Protein AF-A0A8I5TIC7-F1 (afdb_monomer)

Sequence (169 aa):
MRHGGRARAPPTASPAHAQSSRTSAPSAQRRLPAETSHQPSASSTRDRLHHPMCQVEFELARAALKQLKGPVSEQEKLLVYGLYKQATQGDCDIPAPPASDVKARAKWEAWGANKGMSKMDAMRGYAARVEELTKKEVGGMEREQRGVQDGRHEGPRGQSEEMRKKAAG

Structure (mmCIF, N/CA/C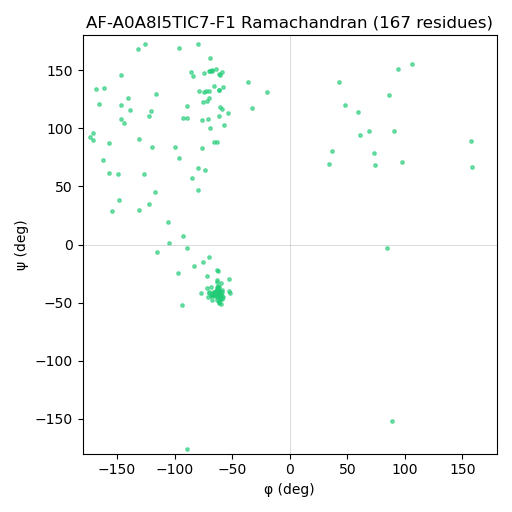/O backbone):
data_AF-A0A8I5TIC7-F1
#
_entry.id   AF-A0A8I5TIC7-F1
#
loop_
_atom_site.group_PDB
_atom_site.id
_atom_site.type_symbol
_atom_site.label_atom_id
_atom_site.label_alt_id
_atom_site.label_comp_id
_atom_site.label_asym_id
_atom_site.label_entity_id
_atom_site.label_seq_id
_atom_site.pdbx_PDB_ins_code
_atom_site.Cartn_x
_atom_site.Cartn_y
_atom_site.Cartn_z
_atom_site.occupancy
_atom_site.B_iso_or_equiv
_atom_site.auth_seq_id
_atom_site.auth_comp_id
_atom_site.auth_asym_id
_atom_site.auth_atom_id
_atom_site.pdbx_PDB_model_num
ATOM 1 N N . MET A 1 1 ? -10.560 -63.470 -6.267 1.00 42.19 1 MET A N 1
ATOM 2 C CA . MET A 1 1 ? -11.823 -62.716 -6.430 1.00 42.19 1 MET A CA 1
ATOM 3 C C . MET A 1 1 ? -11.549 -61.324 -7.004 1.00 42.19 1 MET A C 1
ATOM 5 O O . MET A 1 1 ? -10.883 -60.549 -6.343 1.00 42.19 1 MET A O 1
ATOM 9 N N . ARG A 1 2 ? -12.096 -61.059 -8.206 1.00 50.09 2 ARG A N 1
ATOM 10 C CA . ARG A 1 2 ? -12.738 -59.810 -8.697 1.00 50.09 2 ARG A CA 1
ATOM 11 C C . ARG A 1 2 ? -11.891 -58.515 -8.756 1.00 50.09 2 ARG A C 1
ATOM 13 O O . ARG A 1 2 ? -11.679 -57.873 -7.742 1.00 50.09 2 ARG A O 1
ATOM 20 N N . HIS A 1 3 ? -11.288 -58.212 -9.920 1.00 49.31 3 HIS A N 1
ATOM 21 C CA . HIS A 1 3 ? -11.715 -57.222 -10.954 1.00 49.31 3 HIS A CA 1
ATOM 22 C C . HIS A 1 3 ? -11.826 -55.781 -10.403 1.00 49.31 3 HIS A C 1
ATOM 24 O O . HIS A 1 3 ? -12.659 -55.523 -9.550 1.00 49.31 3 HIS A O 1
ATOM 30 N N . GLY A 1 4 ? -11.017 -54.795 -10.810 1.00 47.50 4 GLY A N 1
ATOM 31 C CA . GLY A 1 4 ? -10.750 -54.377 -12.192 1.00 47.50 4 GLY A CA 1
ATOM 32 C C . GLY A 1 4 ? -11.640 -53.173 -12.551 1.00 47.50 4 GLY A C 1
ATOM 33 O O . GLY A 1 4 ? -12.612 -53.328 -13.285 1.00 47.50 4 GLY A O 1
ATOM 34 N N . GLY A 1 5 ? -11.358 -51.997 -11.973 1.00 50.84 5 GLY A N 1
ATOM 35 C CA . GLY A 1 5 ? -12.118 -50.754 -12.168 1.00 50.84 5 GLY A CA 1
ATOM 36 C C . GLY A 1 5 ? -11.587 -49.937 -13.348 1.00 50.84 5 GLY A C 1
ATOM 37 O O . GLY A 1 5 ? -10.420 -49.567 -13.387 1.00 50.84 5 GLY A O 1
ATOM 38 N N . ARG A 1 6 ? -12.459 -49.719 -14.332 1.00 56.41 6 ARG A N 1
ATOM 39 C CA . ARG A 1 6 ? -12.171 -49.318 -15.715 1.00 56.41 6 ARG A CA 1
ATOM 40 C C . ARG A 1 6 ? -11.760 -47.847 -15.852 1.00 56.41 6 ARG A C 1
ATOM 42 O O . ARG A 1 6 ? -12.481 -46.955 -15.415 1.00 56.41 6 ARG A O 1
ATOM 49 N N . ALA A 1 7 ? -10.660 -47.620 -16.568 1.00 56.00 7 ALA A N 1
ATOM 50 C CA . ALA A 1 7 ? -10.311 -46.342 -17.176 1.00 56.00 7 ALA A CA 1
ATOM 51 C C . ALA A 1 7 ? -11.382 -45.931 -18.203 1.00 56.00 7 ALA A C 1
ATOM 53 O O . ALA A 1 7 ? -11.796 -46.735 -19.042 1.00 56.00 7 ALA A O 1
ATOM 54 N N . ARG A 1 8 ? -11.834 -44.675 -18.145 1.00 54.62 8 ARG A N 1
ATOM 55 C CA . ARG A 1 8 ? -12.659 -44.056 -19.188 1.00 54.62 8 ARG A CA 1
ATOM 56 C C . ARG A 1 8 ? -11.726 -43.343 -20.165 1.00 54.62 8 ARG A C 1
ATOM 58 O O . ARG A 1 8 ? -11.123 -42.335 -19.819 1.00 54.62 8 ARG A O 1
ATOM 65 N N . ALA A 1 9 ? -11.606 -43.898 -21.365 1.00 62.25 9 ALA A N 1
ATOM 66 C CA . ALA A 1 9 ? -10.975 -43.251 -22.508 1.00 62.25 9 ALA A CA 1
ATOM 67 C C . ALA A 1 9 ? -11.838 -42.073 -23.018 1.00 62.25 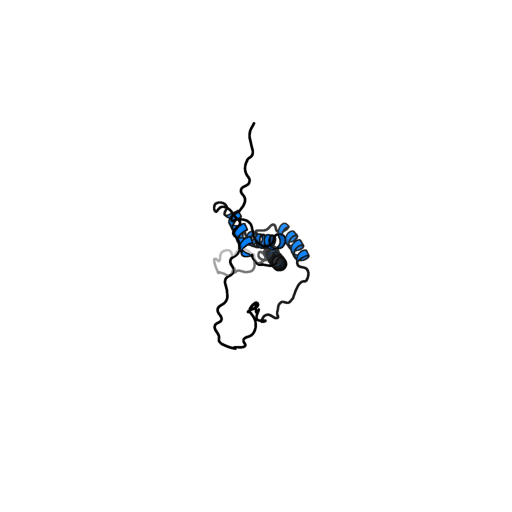9 ALA A C 1
ATOM 69 O O . ALA A 1 9 ? -13.068 -42.143 -22.914 1.00 62.25 9 ALA A O 1
ATOM 70 N N . PRO A 1 10 ? -11.238 -41.012 -23.586 1.00 68.19 10 PRO A N 1
ATOM 71 C CA . PRO A 1 10 ? -11.964 -40.023 -24.379 1.00 68.19 10 PRO A CA 1
ATOM 72 C C . PRO A 1 10 ? -12.319 -40.595 -25.768 1.00 68.19 10 PRO A C 1
ATOM 74 O O . PRO A 1 10 ? -11.550 -41.394 -26.308 1.00 68.19 10 PRO A O 1
ATOM 77 N N . PRO A 1 11 ? -13.457 -40.208 -26.372 1.00 67.75 11 PRO A N 1
ATOM 78 C CA . PRO A 1 11 ? -13.788 -40.626 -27.727 1.00 67.75 11 PRO A CA 1
ATOM 79 C C . PRO A 1 11 ? -12.868 -39.947 -28.747 1.00 67.75 11 PRO A C 1
ATOM 81 O O . PRO A 1 11 ? -12.757 -38.723 -28.808 1.00 67.75 11 PRO A O 1
ATOM 84 N N . THR A 1 12 ? -12.237 -40.776 -29.571 1.00 63.59 12 THR A N 1
ATOM 85 C CA . THR A 1 12 ? -11.664 -40.411 -30.861 1.00 63.59 12 THR A CA 1
ATOM 86 C C . THR A 1 12 ? -12.798 -40.185 -31.866 1.00 63.59 12 THR A C 1
ATOM 88 O O . THR A 1 12 ? -13.688 -41.022 -32.006 1.00 63.59 12 THR A O 1
ATOM 91 N N . ALA A 1 13 ? -12.761 -39.078 -32.606 1.00 55.16 13 ALA A N 1
ATOM 92 C CA . ALA A 1 13 ? -13.488 -38.946 -33.864 1.00 55.16 13 ALA A CA 1
ATOM 93 C C . ALA A 1 13 ? -12.616 -38.190 -34.876 1.00 55.16 13 ALA A C 1
ATOM 95 O O . ALA A 1 13 ? -12.064 -37.131 -34.592 1.00 55.16 13 ALA A O 1
ATOM 96 N N . SER A 1 14 ? -12.464 -38.852 -36.016 1.00 52.25 14 SER A N 1
ATOM 97 C CA . SER A 1 14 ? -11.518 -38.661 -37.115 1.00 52.25 14 SER A CA 1
ATOM 98 C C . SER A 1 14 ? -11.889 -37.526 -38.094 1.00 52.25 14 SER A C 1
ATOM 100 O O . SER A 1 14 ? -12.981 -36.968 -37.998 1.00 52.25 14 SER A O 1
ATOM 102 N N . PRO A 1 15 ? -10.993 -37.186 -39.048 1.00 54.88 15 PRO A N 1
ATOM 103 C CA . PRO A 1 15 ? -11.072 -35.989 -39.884 1.00 54.88 15 PRO A CA 1
ATOM 104 C C . PRO A 1 15 ? -11.937 -36.189 -41.137 1.00 54.88 15 PRO A C 1
ATOM 106 O O . PRO A 1 15 ? -11.943 -37.267 -41.729 1.00 54.88 15 PRO A O 1
ATOM 109 N N . ALA A 1 16 ? -12.599 -35.122 -41.594 1.00 56.00 16 ALA A N 1
ATOM 110 C CA . ALA A 1 16 ? -13.268 -35.075 -42.892 1.00 56.00 16 ALA A CA 1
ATOM 111 C C . ALA A 1 16 ? -12.721 -33.915 -43.739 1.00 56.00 16 ALA A C 1
ATOM 113 O O . ALA A 1 16 ? -12.937 -32.740 -43.451 1.00 56.00 16 ALA A O 1
ATOM 114 N N . HIS A 1 17 ? -11.996 -34.285 -44.795 1.00 50.19 17 HIS A N 1
ATOM 115 C CA . HIS A 1 17 ? -11.769 -33.488 -45.999 1.00 50.19 17 HIS A CA 1
ATOM 116 C C . HIS A 1 17 ? -13.089 -33.285 -46.758 1.00 50.19 17 HIS A C 1
ATOM 118 O O . HIS A 1 17 ? -13.787 -34.262 -47.008 1.00 50.19 17 HIS A O 1
ATOM 124 N N . ALA A 1 18 ? -13.352 -32.067 -47.233 1.00 49.31 18 ALA A N 1
ATOM 125 C CA . ALA A 1 18 ? -14.048 -31.781 -48.498 1.00 49.31 18 ALA A CA 1
ATOM 126 C C . ALA A 1 18 ? -13.935 -30.267 -48.753 1.00 49.31 18 ALA A C 1
ATOM 128 O O . ALA A 1 18 ? -14.494 -29.463 -48.021 1.00 49.31 18 ALA A O 1
ATOM 129 N N . GLN A 1 19 ? -12.960 -29.845 -49.552 1.00 43.16 19 GLN A N 1
ATOM 130 C CA . GLN A 1 19 ? -13.054 -29.621 -50.999 1.00 43.16 19 GLN A CA 1
ATOM 131 C C . GLN A 1 19 ? -13.563 -28.224 -51.371 1.00 43.16 19 GLN A C 1
ATOM 133 O O . GLN A 1 19 ? -14.552 -27.700 -50.876 1.00 43.16 19 GLN A O 1
ATOM 138 N N . SER A 1 20 ? -12.768 -27.625 -52.249 1.00 48.66 20 SER A N 1
ATOM 139 C CA . SER A 1 20 ? -12.783 -26.244 -52.681 1.00 48.66 20 SER A CA 1
ATOM 140 C C . SER A 1 20 ? -13.991 -25.903 -53.547 1.00 48.66 20 SER A C 1
ATOM 142 O O . SER A 1 20 ? -14.419 -26.691 -54.385 1.00 48.66 20 SER A O 1
ATOM 144 N N . SER A 1 21 ? -14.434 -24.653 -53.468 1.00 57.38 21 SER A N 1
ATOM 145 C CA . SER A 1 21 ? -15.056 -23.972 -54.601 1.00 57.38 21 SER A 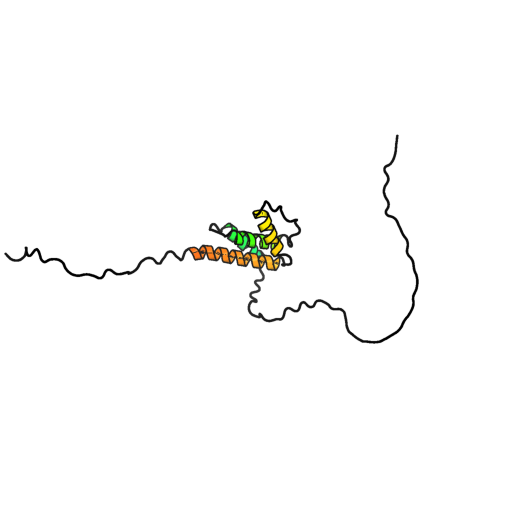CA 1
ATOM 146 C C . SER A 1 21 ? -14.548 -22.540 -54.645 1.00 57.38 21 SER A C 1
ATOM 148 O O . SER A 1 21 ? -14.697 -21.760 -53.710 1.00 57.38 21 SER A O 1
ATOM 150 N N . ARG A 1 22 ? -13.845 -22.266 -55.742 1.00 58.28 22 ARG A N 1
ATOM 151 C CA . ARG A 1 22 ? -13.263 -20.986 -56.118 1.00 58.28 22 ARG A CA 1
ATOM 152 C C . ARG A 1 22 ? -14.392 -20.031 -56.482 1.00 58.28 22 ARG A C 1
ATOM 154 O O . ARG A 1 22 ? -15.237 -20.372 -57.302 1.00 58.28 22 ARG A O 1
ATOM 161 N N . THR A 1 23 ? -14.353 -18.820 -55.953 1.00 59.59 23 THR A N 1
ATOM 162 C CA . THR A 1 23 ? -15.026 -17.674 -56.564 1.00 59.59 23 THR A CA 1
ATOM 163 C C . THR A 1 23 ? -14.196 -16.420 -56.297 1.00 59.59 23 THR A C 1
ATOM 165 O O . THR A 1 23 ? -13.447 -16.338 -55.328 1.00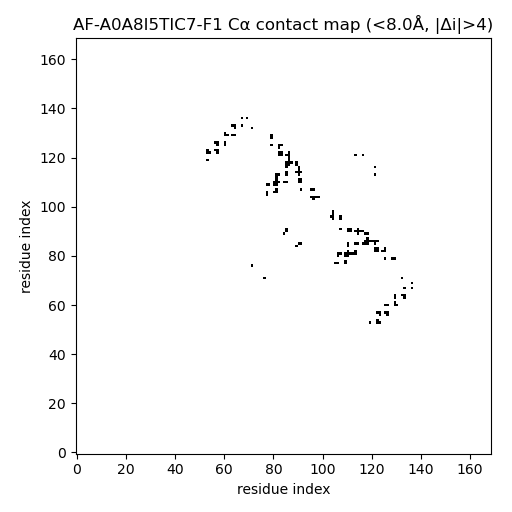 59.59 23 THR A O 1
ATOM 168 N N . SER A 1 24 ? -14.233 -15.545 -57.290 1.00 41.84 24 SER A N 1
ATOM 169 C CA . SER A 1 24 ? -13.231 -14.572 -57.709 1.00 41.84 24 SER A CA 1
ATOM 170 C C . SER A 1 24 ? -13.480 -13.171 -57.127 1.00 41.84 24 SER A C 1
ATOM 172 O O . SER A 1 24 ? -14.585 -12.898 -56.668 1.00 41.84 24 SER A O 1
ATOM 174 N N . ALA A 1 25 ? -12.478 -12.290 -57.291 1.00 47.78 25 ALA A N 1
ATOM 175 C CA . ALA A 1 25 ? -12.496 -10.812 -57.220 1.00 47.78 25 ALA A CA 1
ATOM 176 C C . ALA A 1 25 ? -11.866 -10.159 -55.957 1.00 47.78 25 ALA A C 1
ATOM 178 O O . ALA A 1 25 ? -11.735 -10.802 -54.920 1.00 47.78 25 ALA A O 1
ATOM 179 N N . PRO A 1 26 ? -11.403 -8.893 -56.039 1.00 47.97 26 PRO A N 1
ATOM 180 C CA . PRO A 1 26 ? -10.138 -8.535 -56.677 1.00 47.97 26 PRO A CA 1
ATOM 181 C C . PRO A 1 26 ? -9.204 -7.717 -55.761 1.00 47.97 26 PRO A C 1
ATOM 183 O O . PRO A 1 26 ? -9.551 -7.276 -54.671 1.00 47.97 26 PRO A O 1
ATOM 186 N N . SER A 1 27 ? -7.992 -7.526 -56.278 1.00 49.00 27 SER A N 1
ATOM 187 C CA . SER A 1 27 ? -6.893 -6.696 -55.786 1.00 49.00 27 SER A CA 1
ATOM 188 C C . SER A 1 27 ? -7.315 -5.407 -55.060 1.00 49.00 27 SER A C 1
ATOM 190 O O . SER A 1 27 ? -7.858 -4.485 -55.664 1.00 49.00 27 SER A O 1
ATOM 192 N N . ALA A 1 28 ? -6.963 -5.312 -53.780 1.00 48.53 28 ALA A N 1
ATOM 193 C CA . ALA A 1 28 ? -6.788 -4.048 -53.080 1.00 48.53 28 ALA A CA 1
ATOM 194 C C . ALA A 1 28 ? -5.628 -4.217 -52.097 1.00 48.53 28 ALA A C 1
ATOM 196 O O . ALA A 1 28 ? -5.738 -4.873 -51.061 1.00 48.53 28 ALA A O 1
ATOM 197 N N . GLN A 1 29 ? -4.482 -3.639 -52.450 1.00 54.84 29 GLN A N 1
ATOM 198 C CA . GLN A 1 29 ? -3.390 -3.412 -51.519 1.00 54.84 29 GLN A CA 1
ATOM 199 C C . GLN A 1 29 ? -3.926 -2.655 -50.301 1.00 54.84 29 GLN A C 1
ATOM 201 O O . GLN A 1 29 ? -4.260 -1.476 -50.395 1.00 54.84 29 GLN A O 1
ATOM 206 N N . ARG A 1 30 ? -3.944 -3.298 -49.132 1.00 51.75 30 ARG A N 1
ATOM 207 C CA . ARG A 1 30 ? -3.891 -2.572 -47.865 1.00 51.75 30 ARG A CA 1
ATOM 208 C C . ARG A 1 30 ? -3.134 -3.384 -46.821 1.00 51.75 30 ARG A C 1
ATOM 210 O O . ARG A 1 30 ? -3.574 -4.425 -46.356 1.00 51.75 30 ARG A O 1
ATOM 217 N N . ARG A 1 31 ? -1.938 -2.865 -46.553 1.00 55.59 31 ARG A N 1
ATOM 218 C CA . ARG A 1 31 ? -1.012 -3.111 -45.443 1.00 55.59 31 ARG A CA 1
ATOM 219 C C . ARG A 1 31 ? -1.637 -3.734 -44.181 1.00 55.59 31 ARG A C 1
ATOM 221 O O . ARG A 1 31 ? -2.597 -3.185 -43.661 1.00 55.59 31 ARG A O 1
ATOM 228 N N . LEU A 1 32 ? -0.959 -4.787 -43.713 1.00 49.41 32 LEU A N 1
ATOM 229 C CA . LEU A 1 32 ? -0.554 -5.170 -42.344 1.00 49.41 32 LEU A CA 1
ATOM 230 C C . LEU A 1 32 ? -1.541 -5.021 -41.155 1.00 49.41 32 LEU A C 1
ATOM 232 O O . LEU A 1 32 ? -2.234 -4.014 -41.028 1.00 49.41 32 LEU A O 1
ATOM 236 N N . PRO A 1 33 ? -1.552 -6.011 -40.237 1.00 48.09 33 PRO A N 1
ATOM 237 C CA . PRO A 1 33 ? -2.466 -6.087 -39.099 1.00 48.09 33 PRO A CA 1
ATOM 238 C C . PRO A 1 33 ? -2.205 -4.988 -38.063 1.00 48.09 33 PRO A C 1
ATOM 240 O O . PRO A 1 33 ? -1.074 -4.548 -37.868 1.00 48.09 33 PRO A O 1
ATOM 243 N N . ALA A 1 34 ? -3.274 -4.573 -37.385 1.00 51.28 34 ALA A N 1
ATOM 244 C CA . ALA A 1 34 ? -3.246 -3.644 -36.265 1.00 51.28 34 ALA A CA 1
ATOM 245 C C . ALA A 1 34 ? -2.454 -4.233 -35.084 1.00 51.28 34 ALA A C 1
ATOM 247 O O . ALA A 1 34 ? -3.011 -4.870 -34.192 1.00 51.28 34 ALA A O 1
ATOM 248 N N . GLU A 1 35 ? -1.145 -4.001 -35.079 1.00 44.12 35 GLU A N 1
ATOM 249 C CA . GLU A 1 35 ? -0.356 -3.995 -33.858 1.00 44.12 35 GLU A CA 1
ATOM 250 C C . GLU A 1 35 ? -0.686 -2.733 -33.050 1.00 44.12 35 GLU A C 1
ATOM 252 O O . GLU A 1 35 ? -0.581 -1.608 -33.532 1.00 44.12 35 GLU A O 1
ATOM 257 N N . THR A 1 36 ? -1.109 -2.964 -31.808 1.00 53.91 36 THR A N 1
ATOM 258 C CA . THR A 1 36 ? -0.876 -2.122 -30.628 1.00 53.91 36 THR A CA 1
ATOM 259 C C . THR A 1 36 ? -0.894 -0.599 -30.844 1.00 53.91 36 THR A C 1
ATOM 261 O O . THR A 1 36 ? 0.123 0.089 -30.854 1.00 53.91 36 THR A O 1
ATOM 264 N N . SER A 1 37 ? -2.093 -0.018 -30.908 1.00 49.03 37 SER A N 1
ATOM 265 C CA . SER A 1 37 ? -2.257 1.427 -30.713 1.00 49.03 37 SER A CA 1
ATOM 266 C C . SER A 1 37 ? -2.228 1.772 -29.217 1.00 49.03 37 SER A C 1
ATOM 268 O O . SER A 1 37 ? -3.220 2.222 -28.654 1.00 49.03 37 SER A O 1
ATOM 270 N N . HIS A 1 38 ? -1.080 1.560 -28.570 1.00 46.16 38 HIS A N 1
ATOM 271 C CA . HIS A 1 38 ? -0.686 2.297 -27.369 1.00 46.16 38 HIS A CA 1
ATOM 272 C C . HIS A 1 38 ? 0.297 3.383 -27.800 1.00 46.16 38 HIS A C 1
ATOM 274 O O . HIS A 1 38 ? 1.512 3.210 -27.747 1.00 46.16 38 HIS A O 1
ATOM 280 N N . GLN A 1 39 ? -0.239 4.517 -28.249 1.00 38.47 39 GLN A N 1
ATOM 281 C CA . GLN A 1 39 ? 0.527 5.755 -28.290 1.00 38.47 39 GLN A CA 1
ATOM 282 C C . GLN A 1 39 ? 0.363 6.483 -26.949 1.00 38.47 39 GLN A C 1
ATOM 284 O O . GLN A 1 39 ? -0.705 7.044 -26.703 1.00 38.47 39 GLN A O 1
ATOM 289 N N . PRO A 1 40 ? 1.391 6.549 -26.085 1.00 50.69 40 PRO A N 1
ATOM 290 C CA . PRO A 1 40 ? 1.490 7.637 -25.131 1.00 50.69 40 PRO A CA 1
ATOM 291 C C . PRO A 1 40 ? 1.959 8.882 -25.893 1.00 50.69 40 PRO A C 1
ATOM 293 O O . PRO A 1 40 ? 3.108 8.979 -26.325 1.00 50.69 40 PRO A O 1
ATOM 296 N N . SER A 1 41 ? 1.044 9.830 -26.090 1.00 40.06 41 SER A N 1
ATOM 297 C CA . SER A 1 41 ? 1.382 11.171 -26.562 1.00 40.06 41 SER A CA 1
ATOM 298 C C . SER A 1 41 ? 2.361 11.807 -25.574 1.00 40.06 41 SER A C 1
ATOM 300 O O . SER A 1 41 ? 2.060 11.989 -24.393 1.00 40.06 41 SER A O 1
ATOM 302 N N . ALA A 1 42 ? 3.566 12.095 -26.056 1.00 50.56 42 ALA A N 1
ATOM 303 C CA . ALA A 1 42 ? 4.608 12.765 -25.306 1.00 50.56 42 ALA A CA 1
ATOM 304 C C . ALA A 1 42 ? 4.204 14.226 -25.063 1.00 50.56 42 ALA A C 1
ATOM 306 O O . ALA A 1 42 ? 4.330 15.086 -25.930 1.00 50.56 42 ALA A O 1
ATOM 307 N N . SER A 1 43 ? 3.711 14.510 -23.861 1.00 43.66 43 SER A N 1
ATOM 308 C CA . SER A 1 43 ? 3.549 15.865 -23.327 1.00 43.66 43 SER A CA 1
ATOM 309 C C . SER A 1 43 ? 3.704 15.841 -21.807 1.00 43.66 43 SER A C 1
ATOM 311 O O . SER A 1 43 ? 2.776 16.158 -21.077 1.00 43.66 43 SER A O 1
ATOM 313 N N . SER A 1 44 ? 4.876 15.425 -21.316 1.00 46.16 44 SER A N 1
ATOM 314 C CA . SER A 1 44 ? 5.331 15.787 -19.966 1.00 46.16 44 SER A CA 1
ATOM 315 C C . SER A 1 44 ? 6.838 15.557 -19.817 1.00 46.16 44 SER A C 1
ATOM 317 O O . SER A 1 44 ? 7.307 14.619 -19.178 1.00 46.16 44 SER A O 1
ATOM 319 N N . THR A 1 45 ? 7.640 16.416 -20.445 1.00 58.53 45 THR A N 1
ATOM 320 C CA . THR A 1 45 ? 9.103 16.461 -20.260 1.00 58.53 45 THR A CA 1
ATOM 321 C C . THR A 1 45 ? 9.469 17.200 -18.967 1.00 58.53 45 THR A C 1
ATOM 323 O O . THR A 1 45 ? 10.324 18.080 -18.971 1.00 58.53 45 THR A O 1
ATOM 326 N N . ARG A 1 46 ? 8.826 16.897 -17.834 1.00 55.44 46 ARG A N 1
ATOM 327 C CA . ARG A 1 46 ? 9.202 17.549 -16.571 1.00 55.44 46 ARG A CA 1
ATOM 328 C C . ARG A 1 46 ? 9.017 16.707 -15.318 1.00 55.44 46 ARG A C 1
ATOM 330 O O . ARG A 1 46 ? 8.683 17.247 -14.278 1.00 55.44 46 ARG A O 1
ATOM 337 N N . ASP A 1 47 ? 9.310 15.418 -15.404 1.00 49.69 47 ASP A N 1
ATOM 338 C CA . ASP A 1 47 ? 9.886 14.723 -14.256 1.00 49.69 47 ASP A CA 1
ATOM 339 C C . ASP A 1 47 ? 10.644 13.493 -14.747 1.00 49.69 47 ASP A C 1
ATOM 341 O O . ASP A 1 47 ? 10.105 12.410 -14.951 1.00 49.69 47 ASP A O 1
ATOM 345 N N . ARG A 1 48 ? 11.914 13.700 -15.085 1.00 57.12 48 ARG A N 1
ATOM 346 C CA . ARG A 1 48 ? 12.842 12.594 -15.302 1.00 57.12 48 ARG A CA 1
ATOM 347 C C . ARG A 1 48 ? 13.958 12.676 -14.272 1.00 57.12 48 ARG A C 1
ATOM 349 O O . ARG A 1 48 ? 15.116 12.460 -14.604 1.00 57.12 48 ARG A O 1
ATOM 356 N N . LEU A 1 49 ? 13.588 12.913 -13.010 1.00 49.06 49 LEU A N 1
ATOM 357 C CA . LEU A 1 49 ? 14.315 12.325 -11.890 1.00 49.06 49 LEU A CA 1
ATOM 358 C C . LEU A 1 49 ? 13.939 10.839 -11.847 1.00 49.06 49 LEU A C 1
ATOM 360 O O . LEU A 1 49 ? 13.294 10.353 -10.923 1.00 49.06 49 LEU A O 1
ATOM 364 N N . HIS A 1 50 ? 14.314 10.105 -12.899 1.00 56.88 50 HIS A N 1
ATOM 365 C CA . HIS A 1 50 ? 14.347 8.652 -12.837 1.00 56.88 50 HIS A CA 1
ATOM 366 C C . HIS A 1 50 ? 15.439 8.304 -11.828 1.00 56.88 50 HIS A C 1
ATOM 368 O O . HIS A 1 50 ? 16.597 8.167 -12.208 1.00 56.88 50 HIS A O 1
ATOM 374 N N . HIS A 1 51 ? 15.070 8.228 -10.548 1.00 61.12 51 HIS A N 1
ATOM 375 C CA . HIS A 1 51 ? 15.884 7.639 -9.497 1.00 61.12 51 HIS A CA 1
ATOM 376 C C . HIS A 1 51 ? 16.092 6.161 -9.851 1.00 61.12 51 HIS A C 1
ATOM 378 O O . HIS A 1 51 ? 15.135 5.379 -9.833 1.00 61.12 51 HIS A O 1
ATOM 384 N N . PRO A 1 52 ? 17.316 5.751 -10.223 1.00 62.28 52 PRO A N 1
ATOM 385 C CA . PRO A 1 52 ? 17.606 4.377 -10.586 1.00 62.28 52 PRO A CA 1
ATOM 386 C C . PRO A 1 52 ? 17.912 3.569 -9.317 1.00 62.28 52 PRO A C 1
ATOM 388 O O . PRO A 1 52 ? 19.004 3.038 -9.205 1.00 62.28 52 PRO A O 1
ATOM 391 N N . MET A 1 53 ? 17.002 3.512 -8.334 1.00 56.88 53 MET A N 1
ATOM 392 C CA . MET A 1 53 ? 17.250 2.843 -7.038 1.00 56.88 53 MET A CA 1
ATOM 393 C C . MET A 1 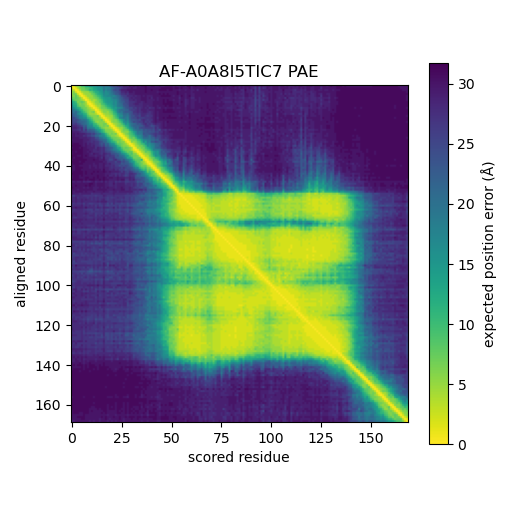53 ? 15.967 2.344 -6.325 1.00 56.88 53 MET A C 1
ATOM 395 O O . MET A 1 53 ? 15.943 2.190 -5.103 1.00 56.88 53 MET A O 1
ATOM 399 N N . CYS A 1 54 ? 14.907 1.991 -7.071 1.00 69.50 54 CYS A N 1
ATOM 400 C CA . CYS A 1 54 ? 13.584 1.664 -6.502 1.00 69.50 54 CYS A CA 1
ATOM 401 C C . CYS A 1 54 ? 13.572 0.601 -5.386 1.00 69.50 54 CYS A C 1
ATOM 403 O O . CYS A 1 54 ? 12.692 0.646 -4.530 1.00 69.50 54 CYS A O 1
ATOM 405 N N . GLN A 1 55 ? 14.504 -0.360 -5.372 1.00 79.62 55 GLN A N 1
ATOM 406 C CA . GLN A 1 55 ? 14.523 -1.400 -4.338 1.00 79.62 55 GLN A CA 1
ATOM 407 C C . GLN A 1 55 ? 15.073 -0.896 -2.998 1.00 79.62 55 GLN A C 1
ATOM 409 O O . GLN A 1 55 ? 14.500 -1.196 -1.952 1.00 79.62 55 GLN A O 1
ATOM 414 N N . VAL A 1 56 ? 16.143 -0.102 -3.020 1.00 86.12 56 VAL A N 1
ATOM 415 C CA . VAL A 1 56 ? 16.746 0.442 -1.795 1.00 86.12 56 VAL A CA 1
ATOM 416 C C . VAL A 1 56 ? 15.823 1.481 -1.165 1.00 86.12 56 VAL A C 1
ATOM 418 O O . VAL A 1 56 ? 15.603 1.453 0.044 1.00 86.12 56 VAL A O 1
ATOM 421 N N . GLU A 1 57 ? 15.196 2.333 -1.978 1.00 83.38 57 GLU A N 1
ATOM 422 C CA . GLU A 1 57 ? 14.167 3.273 -1.515 1.00 83.38 57 GLU A CA 1
ATOM 423 C C . GLU A 1 57 ? 12.956 2.544 -0.921 1.00 83.38 57 GLU A C 1
ATOM 425 O O . GLU A 1 57 ? 12.446 2.936 0.126 1.00 83.38 57 GLU A O 1
ATOM 430 N N . PHE A 1 58 ? 12.522 1.438 -1.534 1.00 87.88 58 PHE A N 1
ATOM 431 C CA . PHE A 1 58 ? 11.442 0.610 -1.001 1.00 87.88 58 PHE A CA 1
ATOM 432 C C . PHE A 1 58 ? 11.795 -0.001 0.363 1.00 87.88 58 PHE A C 1
ATOM 434 O O . PHE A 1 58 ? 10.962 -0.012 1.271 1.00 87.88 58 PHE A O 1
ATOM 441 N N . GLU A 1 59 ? 13.022 -0.488 0.548 1.00 89.19 59 GLU A N 1
ATOM 442 C CA . GLU A 1 59 ? 13.484 -1.011 1.838 1.00 89.19 59 GLU A CA 1
ATOM 443 C C . GLU A 1 59 ? 13.601 0.082 2.902 1.00 89.19 59 GLU A C 1
ATOM 445 O O . GLU A 1 59 ? 13.117 -0.104 4.024 1.00 89.19 59 GLU A O 1
ATOM 450 N N . LEU A 1 60 ? 14.157 1.239 2.540 1.00 88.88 60 LEU A N 1
ATOM 451 C CA . LEU A 1 60 ? 14.245 2.400 3.419 1.00 88.88 60 LEU A CA 1
ATOM 452 C C . LEU A 1 60 ? 12.851 2.884 3.834 1.00 88.88 60 LEU A C 1
ATOM 454 O O . LEU A 1 60 ? 12.593 3.086 5.019 1.00 88.88 60 LEU A O 1
ATOM 458 N N . ALA A 1 61 ? 11.914 2.967 2.889 1.00 89.50 61 ALA A N 1
ATOM 459 C CA . ALA A 1 61 ? 10.517 3.282 3.153 1.00 89.50 61 ALA A CA 1
ATOM 460 C C . ALA A 1 61 ? 9.866 2.234 4.074 1.00 89.50 61 ALA A C 1
ATOM 462 O O . ALA A 1 61 ? 9.153 2.571 5.013 1.00 89.50 61 ALA A O 1
ATOM 463 N N . ARG A 1 62 ? 10.130 0.934 3.898 1.00 89.19 62 ARG A N 1
ATOM 464 C CA . ARG A 1 62 ? 9.633 -0.093 4.837 1.00 89.19 62 ARG A CA 1
ATOM 465 C C . ARG A 1 62 ? 10.185 0.094 6.246 1.00 89.19 62 ARG A C 1
ATOM 467 O O . ARG A 1 62 ? 9.457 -0.158 7.205 1.00 89.19 62 ARG A O 1
ATOM 474 N N . ALA A 1 63 ? 11.442 0.504 6.380 1.00 90.00 63 ALA A N 1
ATOM 475 C CA . ALA A 1 63 ? 12.026 0.826 7.675 1.00 90.00 63 ALA A CA 1
ATOM 476 C C . ALA A 1 63 ? 11.376 2.080 8.282 1.00 90.00 63 ALA A C 1
ATOM 478 O O . ALA A 1 63 ? 10.935 2.026 9.427 1.00 90.00 63 ALA A O 1
ATOM 479 N N . ALA A 1 64 ? 11.228 3.156 7.506 1.00 88.06 64 ALA A N 1
ATOM 480 C CA . ALA A 1 64 ? 10.596 4.402 7.939 1.00 88.06 64 ALA A CA 1
ATOM 481 C C . ALA A 1 64 ? 9.145 4.186 8.396 1.00 88.06 64 ALA A C 1
ATOM 483 O O . ALA A 1 64 ? 8.781 4.584 9.500 1.00 88.06 64 ALA A O 1
ATOM 484 N N . LEU A 1 65 ? 8.342 3.447 7.623 1.00 87.25 65 LEU A N 1
ATOM 485 C CA . LEU A 1 65 ? 6.959 3.122 7.986 1.00 87.25 65 LEU A CA 1
ATOM 486 C C . LEU A 1 65 ? 6.860 2.348 9.311 1.00 87.25 65 LEU A C 1
ATOM 488 O O . LEU A 1 65 ? 5.896 2.522 10.047 1.00 87.25 65 LEU A O 1
ATOM 492 N N . LYS A 1 66 ? 7.845 1.498 9.633 1.00 85.06 66 LYS A N 1
ATOM 493 C CA . LYS A 1 66 ? 7.900 0.794 10.927 1.00 85.06 66 LYS A CA 1
ATOM 494 C C . LYS A 1 66 ? 8.262 1.720 12.090 1.00 85.06 66 LYS A C 1
ATOM 496 O O . LYS A 1 66 ? 7.910 1.410 13.224 1.00 85.06 66 LYS A O 1
ATOM 501 N N . GLN A 1 67 ? 8.997 2.798 11.823 1.00 85.50 67 GLN A N 1
ATOM 502 C CA . GLN A 1 67 ? 9.362 3.803 12.824 1.00 85.50 67 GLN A CA 1
ATOM 503 C C . GLN A 1 67 ? 8.255 4.843 13.039 1.00 85.50 67 GLN A C 1
ATOM 505 O O . GLN A 1 67 ? 8.243 5.493 14.084 1.00 85.50 67 GLN A O 1
ATOM 510 N N . LEU A 1 68 ? 7.312 4.979 12.098 1.00 81.56 68 LEU A N 1
ATOM 511 C CA . LEU A 1 68 ? 6.130 5.816 12.280 1.00 81.56 68 LEU A CA 1
ATOM 512 C C . LEU A 1 68 ? 5.299 5.325 13.468 1.00 81.56 68 LEU A C 1
ATOM 514 O O . LEU A 1 68 ? 4.791 4.203 13.481 1.00 81.56 68 LEU A O 1
ATOM 518 N N . LYS A 1 69 ? 5.152 6.198 14.465 1.00 73.75 69 LYS A N 1
ATOM 519 C CA . LYS A 1 69 ? 4.403 5.939 15.704 1.00 73.75 69 LYS A CA 1
ATOM 520 C C . LYS A 1 69 ? 3.180 6.840 15.853 1.00 73.75 69 LYS A C 1
ATOM 522 O O . LYS A 1 69 ? 2.415 6.640 16.793 1.00 73.75 69 LYS A O 1
ATOM 527 N N . GLY A 1 70 ? 2.987 7.813 14.967 1.00 72.00 70 GLY A N 1
ATOM 528 C CA . GLY A 1 70 ? 1.837 8.700 14.997 1.00 72.00 70 GLY A CA 1
ATOM 529 C C . GLY A 1 70 ? 0.628 8.187 14.211 1.00 72.00 70 GLY A C 1
ATOM 530 O O . GLY A 1 70 ? 0.580 7.035 13.750 1.00 72.00 70 GLY A O 1
ATOM 531 N N . PRO A 1 71 ? -0.427 9.016 14.144 1.00 73.56 71 PRO A N 1
ATOM 532 C CA . PRO A 1 71 ? -1.741 8.615 13.667 1.00 73.56 71 PRO A CA 1
ATOM 533 C C . PRO A 1 71 ? -1.780 8.491 12.135 1.00 73.56 71 PRO A C 1
ATOM 535 O O . PRO A 1 71 ? -2.258 9.372 11.420 1.00 73.56 71 PRO A O 1
ATOM 538 N N . VAL A 1 72 ? -1.347 7.338 11.619 1.00 82.31 72 VAL A N 1
ATOM 539 C CA . VAL A 1 72 ? -1.558 6.967 10.213 1.00 82.31 72 VAL A CA 1
ATOM 540 C C . VAL A 1 72 ? -3.016 6.552 10.001 1.00 82.31 72 VAL A C 1
ATOM 542 O O . VAL A 1 72 ? -3.509 5.610 10.638 1.00 82.31 72 VAL A O 1
ATOM 545 N N . SER A 1 73 ? -3.689 7.234 9.072 1.00 87.12 73 SER A N 1
ATOM 546 C CA . SER A 1 73 ? -5.070 6.945 8.673 1.00 87.12 73 SER A CA 1
ATOM 547 C C . SER A 1 73 ? -5.223 5.516 8.135 1.00 87.12 73 SER A C 1
ATOM 549 O O . SER A 1 73 ? -4.297 4.960 7.539 1.00 87.12 73 SER A O 1
ATOM 551 N N . GLU A 1 74 ? -6.390 4.898 8.328 1.00 87.25 74 GLU A N 1
ATOM 552 C CA . GLU A 1 74 ? -6.646 3.530 7.854 1.00 87.25 74 GLU A CA 1
ATOM 553 C C . GLU A 1 74 ? -6.530 3.429 6.324 1.00 87.25 74 GLU A C 1
ATOM 555 O O . GLU A 1 74 ? -5.950 2.479 5.803 1.00 87.25 74 GLU A O 1
ATOM 560 N N . GLN A 1 75 ? -6.966 4.466 5.615 1.00 88.69 75 GLN A N 1
ATOM 561 C CA . GLN A 1 75 ? -6.881 4.601 4.164 1.00 88.69 75 GLN A CA 1
ATOM 562 C C . GLN A 1 75 ? -5.426 4.575 3.679 1.00 88.69 75 GLN A C 1
ATOM 564 O O . GLN A 1 75 ? -5.102 3.862 2.732 1.00 88.69 75 GLN A O 1
ATOM 569 N N . GLU A 1 76 ? -4.530 5.280 4.371 1.00 90.12 76 GLU A N 1
ATOM 570 C CA . GLU A 1 76 ? -3.097 5.295 4.054 1.00 90.12 76 GLU A CA 1
ATOM 571 C C . GLU A 1 76 ? -2.472 3.911 4.268 1.00 90.12 76 GLU A C 1
ATOM 573 O O . GLU A 1 76 ? -1.726 3.416 3.423 1.00 90.12 76 GLU A O 1
ATOM 578 N N . LYS A 1 77 ? -2.852 3.219 5.352 1.00 89.81 77 LYS A N 1
ATOM 579 C CA . LYS A 1 77 ? -2.411 1.836 5.606 1.00 89.81 77 LYS A CA 1
ATOM 580 C C . LYS A 1 77 ? -2.851 0.889 4.489 1.00 89.81 77 LYS A C 1
ATOM 582 O O . LYS A 1 77 ? -2.081 0.010 4.106 1.00 89.81 77 LYS A O 1
ATOM 587 N N . LEU A 1 78 ? -4.070 1.051 3.972 1.00 92.19 78 LEU A N 1
ATOM 588 C CA . LEU A 1 78 ? -4.602 0.236 2.876 1.00 92.19 78 LEU A CA 1
ATOM 589 C C . LEU A 1 78 ? -3.882 0.510 1.551 1.00 92.19 78 LEU A C 1
ATOM 591 O O . LEU A 1 78 ? -3.505 -0.440 0.866 1.00 92.19 78 LEU A O 1
ATOM 595 N N . LEU A 1 79 ? -3.633 1.779 1.219 1.00 91.19 79 LEU A N 1
ATOM 596 C CA . LEU A 1 79 ? -2.896 2.174 0.014 1.00 91.19 79 LEU A CA 1
ATOM 597 C C . LEU A 1 79 ? -1.479 1.594 0.009 1.00 91.19 79 LEU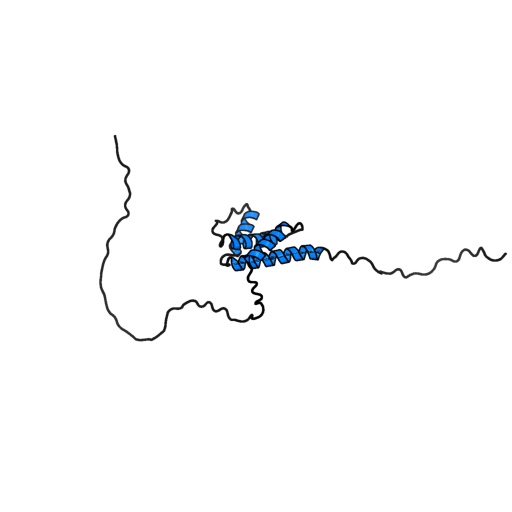 A C 1
ATOM 599 O O . LEU A 1 79 ? -1.076 0.913 -0.936 1.00 91.19 79 LEU A O 1
ATOM 603 N N . VAL A 1 80 ? -0.747 1.804 1.103 1.00 92.19 80 VAL A N 1
ATOM 604 C CA . VAL A 1 80 ? 0.621 1.308 1.281 1.00 92.19 80 VAL A CA 1
ATOM 605 C C . VAL A 1 80 ? 0.655 -0.227 1.266 1.00 92.19 80 VAL A C 1
ATOM 607 O O . VAL A 1 80 ? 1.556 -0.821 0.673 1.00 92.19 80 VAL A O 1
ATOM 610 N N . TYR A 1 81 ? -0.358 -0.891 1.836 1.00 92.69 81 TYR A N 1
ATOM 611 C CA . TYR A 1 81 ? -0.507 -2.346 1.760 1.00 92.69 81 TYR A CA 1
ATOM 612 C C . TYR A 1 81 ? -0.713 -2.847 0.323 1.00 92.69 81 TYR A C 1
ATOM 614 O O . TYR A 1 81 ? -0.037 -3.789 -0.090 1.00 92.69 81 TYR A O 1
ATOM 622 N N . GLY A 1 82 ? -1.613 -2.230 -0.448 1.00 93.62 82 GLY A N 1
ATOM 623 C CA . GLY A 1 82 ? -1.883 -2.620 -1.836 1.00 93.62 82 GLY A CA 1
ATOM 624 C C . GLY A 1 82 ? -0.640 -2.502 -2.721 1.00 93.62 82 GLY A C 1
ATOM 625 O O . GLY A 1 82 ? -0.290 -3.450 -3.427 1.00 93.62 82 GLY A O 1
ATOM 626 N N . LEU A 1 83 ? 0.085 -1.387 -2.594 1.00 92.88 83 LEU A N 1
ATOM 627 C CA . LEU A 1 83 ? 1.349 -1.147 -3.298 1.00 92.88 83 LEU A CA 1
ATOM 628 C C . LEU A 1 83 ? 2.436 -2.144 -2.883 1.00 92.88 83 LEU A C 1
ATOM 630 O O . LEU A 1 83 ? 3.119 -2.702 -3.737 1.00 92.88 83 LEU A O 1
ATOM 634 N N . TYR A 1 84 ? 2.562 -2.440 -1.586 1.00 92.94 84 TYR A N 1
ATOM 635 C CA . TYR A 1 84 ? 3.492 -3.456 -1.087 1.00 92.94 84 TYR A CA 1
ATOM 636 C C . TYR A 1 84 ? 3.208 -4.840 -1.685 1.00 92.94 84 TYR A C 1
ATOM 638 O O . TYR A 1 84 ? 4.123 -5.567 -2.087 1.00 92.94 84 TYR A O 1
ATOM 646 N N . LYS A 1 85 ? 1.930 -5.219 -1.745 1.00 93.69 85 LYS A N 1
ATOM 647 C CA . LYS A 1 85 ? 1.497 -6.504 -2.293 1.00 93.69 85 LYS A CA 1
ATOM 648 C C . LYS A 1 85 ? 1.767 -6.588 -3.792 1.00 93.69 85 LYS A C 1
ATOM 650 O O . LYS A 1 85 ? 2.344 -7.581 -4.220 1.00 93.69 85 LYS A O 1
ATOM 655 N N . GLN A 1 86 ? 1.479 -5.534 -4.551 1.00 93.19 86 GLN A N 1
ATOM 656 C CA . GLN A 1 86 ? 1.796 -5.462 -5.980 1.00 93.19 86 GLN A CA 1
ATOM 657 C C . GLN A 1 86 ? 3.318 -5.484 -6.233 1.00 93.19 86 GLN A C 1
ATOM 659 O O . GLN A 1 86 ? 3.807 -6.257 -7.052 1.00 93.19 86 GLN A O 1
ATOM 664 N N . ALA A 1 87 ? 4.106 -4.740 -5.453 1.00 90.88 87 ALA A N 1
ATOM 665 C CA . ALA A 1 87 ? 5.567 -4.712 -5.567 1.00 90.88 87 ALA A CA 1
ATOM 666 C C . ALA A 1 87 ? 6.232 -6.076 -5.297 1.00 90.88 87 ALA A C 1
ATOM 668 O O . ALA A 1 87 ? 7.234 -6.417 -5.927 1.00 90.88 87 ALA A O 1
ATOM 669 N N . THR A 1 88 ? 5.689 -6.860 -4.361 1.00 90.12 88 THR A N 1
ATOM 670 C CA . THR A 1 88 ? 6.278 -8.143 -3.939 1.00 90.12 88 THR A CA 1
ATOM 671 C C . THR A 1 88 ? 5.701 -9.336 -4.696 1.00 90.12 88 THR A C 1
ATOM 673 O O . THR A 1 88 ? 6.451 -10.138 -5.256 1.00 90.12 88 THR A O 1
ATOM 676 N N . GLN A 1 89 ? 4.375 -9.452 -4.727 1.00 89.75 89 GLN A N 1
ATOM 677 C CA . GLN A 1 89 ? 3.651 -10.603 -5.269 1.00 89.75 89 GLN A CA 1
ATOM 678 C C . GLN A 1 89 ? 3.174 -10.391 -6.701 1.00 89.75 89 GLN A C 1
ATOM 680 O O . GLN A 1 89 ? 3.052 -11.370 -7.428 1.00 89.75 89 GLN A O 1
ATOM 685 N N . GLY A 1 90 ? 2.992 -9.148 -7.138 1.00 88.44 90 GLY A N 1
ATOM 686 C CA . GLY A 1 90 ? 2.358 -8.876 -8.418 1.00 88.44 90 GLY A CA 1
ATOM 687 C C . GLY A 1 90 ? 0.837 -8.757 -8.280 1.00 88.44 90 GLY A C 1
ATOM 688 O O . GLY A 1 90 ? 0.311 -8.378 -7.224 1.00 88.44 90 GLY A O 1
ATOM 689 N N . ASP A 1 91 ? 0.136 -9.080 -9.363 1.00 90.25 91 ASP A N 1
ATOM 690 C CA . ASP A 1 91 ? -1.313 -8.955 -9.452 1.00 90.25 91 ASP A CA 1
ATOM 691 C C . ASP A 1 91 ? -2.056 -9.827 -8.433 1.00 90.25 91 ASP A C 1
ATOM 693 O O . ASP A 1 91 ? -1.632 -10.925 -8.068 1.00 90.25 91 ASP A O 1
ATOM 697 N N . CYS A 1 92 ? -3.195 -9.316 -7.963 1.00 89.94 92 CYS A N 1
ATOM 698 C CA . CYS A 1 92 ? -4.060 -10.032 -7.034 1.00 89.94 92 CYS A CA 1
ATOM 699 C C . CYS A 1 92 ? -4.760 -11.198 -7.754 1.00 89.94 92 CYS A C 1
ATOM 701 O O . CYS A 1 92 ? -5.673 -10.972 -8.549 1.00 89.94 92 CYS A O 1
ATOM 703 N N . ASP A 1 93 ? -4.337 -12.428 -7.453 1.00 86.56 93 ASP A N 1
ATOM 704 C CA . ASP A 1 93 ? -4.933 -13.674 -7.971 1.00 86.56 93 ASP A CA 1
ATOM 705 C C . ASP A 1 93 ? -5.792 -14.409 -6.920 1.00 86.56 93 ASP A C 1
ATOM 707 O O . ASP A 1 93 ? -6.350 -15.475 -7.163 1.00 86.56 93 ASP A O 1
ATOM 711 N N . ILE A 1 94 ? -5.920 -13.843 -5.715 1.00 87.06 94 ILE A N 1
ATOM 712 C CA . ILE A 1 94 ? -6.695 -14.462 -4.634 1.00 87.06 94 ILE A CA 1
ATOM 713 C C . ILE A 1 94 ? -8.194 -14.141 -4.753 1.00 87.06 94 ILE A C 1
ATOM 715 O O . ILE A 1 94 ? -8.556 -13.018 -5.121 1.00 87.06 94 ILE A O 1
ATOM 719 N N . PRO A 1 95 ? -9.085 -15.082 -4.388 1.00 88.88 95 PRO A N 1
ATOM 720 C CA . PRO A 1 95 ? -10.522 -14.833 -4.380 1.00 88.88 95 PRO A CA 1
ATOM 721 C C . PRO A 1 95 ? -10.898 -13.747 -3.366 1.00 88.88 95 PRO A C 1
ATOM 723 O O . PRO A 1 95 ? -10.231 -13.567 -2.342 1.00 88.88 95 PRO A O 1
ATOM 726 N N . ALA A 1 96 ? -11.986 -13.029 -3.654 1.00 88.44 96 ALA A N 1
ATOM 727 C CA . ALA A 1 96 ? -12.488 -11.983 -2.773 1.00 88.44 96 ALA A CA 1
ATOM 728 C C . ALA A 1 96 ? -12.892 -12.566 -1.402 1.00 88.44 96 ALA A C 1
ATOM 730 O O . ALA A 1 96 ? -13.590 -13.583 -1.352 1.00 88.44 96 ALA A O 1
ATOM 731 N N . PRO A 1 97 ? -12.478 -11.937 -0.287 1.00 91.06 97 PRO A N 1
ATOM 732 C CA . PRO A 1 97 ? -12.854 -12.376 1.052 1.00 91.06 97 PRO A CA 1
ATOM 733 C C . PRO A 1 97 ? -14.352 -12.142 1.323 1.00 91.06 97 PRO A C 1
ATOM 735 O O . PRO A 1 97 ? -14.986 -11.316 0.656 1.00 91.06 97 PRO A O 1
ATOM 738 N N . PRO A 1 98 ? -14.932 -12.840 2.319 1.00 90.81 98 PRO A N 1
ATOM 739 C CA . PRO A 1 98 ? -16.345 -12.715 2.657 1.00 90.81 98 PRO A CA 1
ATOM 740 C C . PRO A 1 98 ? -16.718 -11.285 3.069 1.00 90.81 98 PRO A C 1
ATOM 742 O O . PRO A 1 98 ? -15.946 -10.559 3.696 1.00 90.81 98 PRO A O 1
ATOM 745 N N . ALA A 1 99 ? -17.946 -10.882 2.731 1.00 84.50 99 ALA A N 1
ATOM 746 C CA . ALA A 1 99 ? -18.433 -9.519 2.936 1.00 84.50 99 ALA A CA 1
ATOM 747 C C . ALA A 1 99 ? -18.500 -9.081 4.409 1.00 84.50 99 ALA A C 1
ATOM 749 O O . ALA A 1 99 ? -18.476 -7.878 4.670 1.00 84.50 99 ALA A O 1
ATOM 750 N N . SER A 1 100 ? -18.557 -10.046 5.332 1.00 89.12 100 SER A N 1
ATOM 751 C CA . SER A 1 100 ? -18.499 -9.865 6.785 1.00 89.12 100 SER A CA 1
ATOM 752 C C . SER A 1 100 ? -17.176 -9.263 7.264 1.00 89.12 100 SER A C 1
ATOM 754 O O . SER A 1 100 ? -17.158 -8.525 8.246 1.00 89.12 100 SER A O 1
ATOM 756 N N . ASP A 1 101 ? -16.074 -9.527 6.559 1.00 88.69 101 ASP A N 1
ATOM 757 C CA . ASP A 1 101 ? -14.734 -9.078 6.931 1.00 88.69 101 ASP A CA 1
ATOM 758 C C . ASP A 1 101 ? -14.356 -7.792 6.194 1.00 88.69 101 ASP A C 1
ATOM 760 O O . ASP A 1 101 ? -13.532 -7.784 5.276 1.00 88.69 101 ASP A O 1
ATOM 764 N N . VAL A 1 102 ? -14.936 -6.667 6.625 1.00 89.88 102 VAL A N 1
ATOM 765 C CA . VAL A 1 102 ? -14.733 -5.340 6.007 1.00 89.88 102 VAL A CA 1
ATOM 766 C C . VAL A 1 102 ? -13.246 -4.994 5.863 1.00 89.88 102 VAL A C 1
ATOM 768 O O . VAL A 1 102 ? -12.813 -4.534 4.810 1.00 89.88 102 VAL A O 1
ATOM 771 N N . LYS A 1 103 ? -12.426 -5.293 6.880 1.00 88.31 103 LYS A N 1
ATOM 772 C CA . LYS A 1 103 ? -10.973 -5.048 6.847 1.00 88.31 103 LYS A CA 1
ATOM 773 C C . LYS A 1 103 ? -10.246 -5.909 5.817 1.00 88.31 103 LYS A C 1
ATOM 775 O O . LYS A 1 103 ? -9.307 -5.439 5.176 1.00 88.31 103 LYS A O 1
ATOM 780 N N . ALA A 1 104 ? -10.626 -7.180 5.693 1.00 89.56 104 ALA A N 1
ATOM 781 C CA . ALA A 1 104 ? -10.012 -8.079 4.722 1.00 89.56 104 ALA A CA 1
ATOM 782 C C . ALA A 1 104 ? -10.417 -7.675 3.302 1.00 89.56 104 ALA A C 1
ATOM 784 O O . ALA A 1 104 ? -9.563 -7.615 2.419 1.00 89.56 104 ALA A O 1
ATOM 785 N N . ARG A 1 105 ? -11.691 -7.319 3.110 1.00 92.00 105 ARG A N 1
ATOM 786 C CA . ARG A 1 105 ? -12.207 -6.823 1.837 1.00 92.00 105 ARG A CA 1
ATOM 787 C C . ARG A 1 105 ? -11.526 -5.535 1.405 1.00 92.00 105 ARG A C 1
ATOM 789 O O . ARG A 1 105 ? -10.996 -5.503 0.306 1.00 92.00 105 ARG A O 1
ATOM 796 N N . ALA A 1 106 ? -11.394 -4.556 2.295 1.00 92.75 106 ALA A N 1
ATOM 797 C CA . ALA A 1 106 ? -10.708 -3.306 1.987 1.00 92.75 106 ALA A CA 1
ATOM 798 C C . ALA A 1 106 ? -9.240 -3.522 1.566 1.00 92.75 106 ALA A C 1
ATOM 800 O O . ALA A 1 106 ? -8.752 -2.889 0.632 1.00 92.75 106 ALA A O 1
ATOM 801 N N . LYS A 1 107 ? -8.525 -4.457 2.211 1.00 91.94 107 LYS A N 1
ATOM 802 C CA . LYS A 1 107 ? -7.157 -4.844 1.817 1.00 91.94 107 LYS A CA 1
ATOM 803 C C . LYS A 1 107 ? -7.113 -5.520 0.449 1.00 91.94 107 LYS A C 1
ATOM 805 O O . LYS A 1 107 ? -6.200 -5.255 -0.332 1.00 91.94 107 LYS A O 1
ATOM 810 N N . TRP A 1 108 ? -8.070 -6.407 0.185 1.00 93.44 108 TRP A N 1
ATOM 811 C CA . TRP A 1 108 ? -8.200 -7.093 -1.096 1.00 93.44 108 TRP A CA 1
ATOM 812 C C . TRP A 1 108 ? -8.517 -6.106 -2.222 1.00 93.44 108 TRP A C 1
ATOM 814 O O . TRP A 1 108 ? -7.857 -6.141 -3.255 1.00 93.44 108 TRP A O 1
ATOM 824 N N . GLU A 1 109 ? -9.439 -5.171 -1.992 1.00 92.38 109 GLU A N 1
ATOM 825 C CA . GLU A 1 109 ? -9.784 -4.100 -2.929 1.00 92.38 109 GLU A CA 1
ATOM 826 C C . GLU A 1 109 ? -8.593 -3.175 -3.183 1.00 92.38 109 GLU A C 1
ATOM 828 O O . GLU A 1 109 ? -8.281 -2.892 -4.334 1.00 92.38 109 GLU A O 1
ATOM 833 N N . ALA A 1 110 ? -7.865 -2.768 -2.139 1.00 93.38 110 ALA A N 1
ATOM 834 C CA . ALA A 1 110 ? -6.669 -1.942 -2.291 1.00 93.38 110 ALA A CA 1
ATOM 835 C C . ALA A 1 110 ? -5.566 -2.646 -3.098 1.00 93.38 110 ALA A C 1
ATOM 837 O O . ALA A 1 110 ? -4.878 -2.011 -3.895 1.00 93.38 110 ALA A O 1
ATOM 838 N N . TRP A 1 111 ? -5.387 -3.959 -2.931 1.00 93.50 111 TRP A N 1
ATOM 839 C CA . TRP A 1 111 ? -4.452 -4.722 -3.761 1.00 93.50 111 TRP A CA 1
ATOM 840 C C . TRP A 1 111 ? -4.973 -4.870 -5.199 1.00 93.50 111 TRP A C 1
ATOM 842 O O . TRP A 1 111 ? -4.235 -4.603 -6.146 1.00 93.50 111 TRP A O 1
ATOM 852 N N . GLY A 1 112 ? -6.251 -5.211 -5.373 1.00 91.12 112 GLY A N 1
ATOM 853 C CA . GLY A 1 112 ? -6.893 -5.357 -6.681 1.00 91.12 112 GLY A CA 1
ATOM 854 C C . GLY A 1 112 ? -6.938 -4.062 -7.498 1.00 91.12 112 GLY A C 1
ATOM 855 O O . GLY A 1 112 ? -6.791 -4.110 -8.716 1.00 91.12 112 GLY A O 1
ATOM 856 N N . ALA A 1 113 ? -7.050 -2.903 -6.846 1.00 90.94 113 ALA A N 1
ATOM 857 C CA . ALA A 1 113 ? -7.026 -1.590 -7.492 1.00 90.94 113 ALA A CA 1
ATOM 858 C C . ALA A 1 113 ? -5.696 -1.287 -8.200 1.00 90.94 113 ALA A C 1
ATOM 860 O O . ALA A 1 113 ? -5.659 -0.476 -9.119 1.00 90.94 113 ALA A O 1
ATOM 861 N N . ASN A 1 114 ? -4.609 -1.952 -7.799 1.00 90.19 114 ASN A N 1
ATOM 862 C CA . ASN A 1 114 ? -3.294 -1.796 -8.414 1.00 90.19 114 ASN A CA 1
ATOM 863 C C . ASN A 1 114 ? -3.030 -2.825 -9.524 1.00 90.19 114 ASN A C 1
ATOM 865 O O . ASN A 1 114 ? -1.897 -2.919 -9.992 1.00 90.19 114 ASN A O 1
ATOM 869 N N . LYS A 1 115 ? -4.019 -3.631 -9.930 1.00 88.94 115 LYS A N 1
ATOM 870 C CA . LYS A 1 115 ? -3.845 -4.668 -10.957 1.00 88.94 115 LYS A CA 1
ATOM 8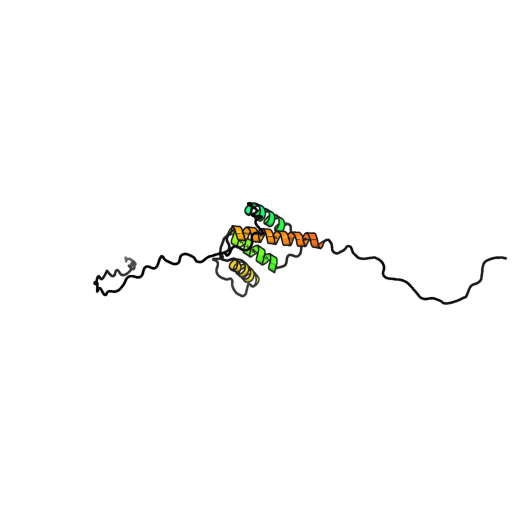71 C C . LYS A 1 115 ? -3.346 -4.073 -12.281 1.00 88.94 115 LYS A C 1
ATOM 873 O O . LYS A 1 115 ? -3.856 -3.056 -12.740 1.00 88.94 115 LYS A O 1
ATOM 878 N N . GLY A 1 116 ? -2.361 -4.718 -12.899 1.00 88.19 116 GLY A N 1
ATOM 879 C CA . GLY A 1 116 ? -1.693 -4.261 -14.120 1.00 88.19 116 GLY A CA 1
ATOM 880 C C . GLY A 1 116 ? -0.555 -3.262 -13.883 1.00 88.19 116 GLY A C 1
ATOM 881 O O . GLY A 1 116 ? 0.129 -2.885 -14.833 1.00 88.19 116 GLY A O 1
ATOM 882 N N . MET A 1 117 ? -0.311 -2.844 -12.636 1.00 89.69 117 MET A N 1
ATOM 883 C CA . MET A 1 117 ? 0.839 -2.012 -12.286 1.00 89.69 117 MET A CA 1
ATOM 884 C C . MET A 1 117 ? 2.105 -2.870 -12.175 1.00 89.69 117 MET A C 1
ATOM 886 O O . MET A 1 117 ? 2.127 -3.892 -11.493 1.00 89.69 117 MET A O 1
ATOM 890 N N . SER A 1 118 ? 3.193 -2.430 -12.811 1.00 89.06 118 SER A N 1
ATOM 891 C CA . SER A 1 118 ? 4.481 -3.123 -12.722 1.00 89.06 118 SER A CA 1
ATOM 892 C C . SER A 1 118 ? 5.067 -3.043 -11.312 1.00 89.06 118 SER A C 1
ATOM 894 O O . SER A 1 118 ? 4.899 -2.045 -10.610 1.00 89.06 118 SER A O 1
ATOM 896 N N . LYS A 1 119 ? 5.848 -4.055 -10.912 1.00 89.00 119 LYS A N 1
ATOM 897 C CA . LYS A 1 119 ? 6.519 -4.081 -9.596 1.00 89.00 119 LYS A CA 1
ATOM 898 C C . LYS A 1 119 ? 7.336 -2.817 -9.328 1.00 89.00 119 LYS A C 1
ATOM 900 O O . LYS A 1 119 ? 7.318 -2.295 -8.220 1.00 89.00 119 LYS A O 1
ATOM 905 N N . MET A 1 120 ? 8.020 -2.317 -10.355 1.00 86.94 120 MET A N 1
ATOM 906 C CA . MET A 1 120 ? 8.849 -1.118 -10.263 1.00 86.94 120 MET A CA 1
ATOM 907 C C . MET A 1 120 ? 8.008 0.143 -9.990 1.00 86.94 120 MET A C 1
ATOM 909 O O . MET A 1 120 ? 8.363 0.939 -9.125 1.00 86.94 120 MET A O 1
ATOM 913 N N . ASP A 1 121 ? 6.865 0.298 -10.664 1.00 87.81 121 ASP A N 1
ATOM 914 C CA . ASP A 1 121 ? 5.903 1.379 -10.408 1.00 87.81 121 ASP A CA 1
ATOM 915 C C . ASP A 1 121 ? 5.294 1.286 -9.008 1.00 87.81 121 ASP A C 1
ATOM 917 O O . ASP A 1 121 ? 5.206 2.291 -8.304 1.00 87.81 121 ASP A O 1
ATOM 921 N N . ALA A 1 122 ? 4.952 0.075 -8.567 1.00 90.75 122 ALA A N 1
ATOM 922 C CA . ALA A 1 122 ? 4.418 -0.154 -7.231 1.00 90.75 122 ALA A CA 1
ATOM 923 C C . ALA A 1 122 ? 5.438 0.189 -6.129 1.00 90.75 122 ALA A C 1
ATOM 925 O O . ALA A 1 122 ? 5.071 0.803 -5.128 1.00 90.75 122 ALA A O 1
ATOM 926 N N . MET A 1 123 ? 6.724 -0.144 -6.317 1.00 90.19 123 MET A N 1
ATOM 927 C CA . MET A 1 123 ? 7.805 0.238 -5.394 1.00 90.19 123 MET A CA 1
ATOM 928 C C . MET A 1 123 ? 7.976 1.758 -5.314 1.00 90.19 123 MET A C 1
ATOM 930 O O . MET A 1 123 ? 8.083 2.294 -4.212 1.00 90.19 123 MET A O 1
ATOM 934 N N . ARG A 1 124 ? 7.938 2.457 -6.459 1.00 88.12 124 ARG A N 1
ATOM 935 C CA . ARG A 1 124 ? 7.988 3.928 -6.495 1.00 88.12 124 ARG A CA 1
ATOM 936 C C . ARG A 1 124 ? 6.810 4.554 -5.763 1.00 88.12 124 ARG A C 1
ATOM 938 O O . ARG A 1 124 ? 7.004 5.414 -4.910 1.00 88.12 124 ARG A O 1
ATOM 945 N N . GLY A 1 125 ? 5.596 4.096 -6.069 1.00 89.06 125 GLY A N 1
ATOM 946 C CA . GLY A 1 125 ? 4.385 4.569 -5.405 1.00 89.06 125 GLY A CA 1
ATOM 947 C C . GLY A 1 125 ? 4.439 4.334 -3.897 1.00 89.06 125 GLY A C 1
ATOM 948 O O . GLY A 1 125 ? 4.075 5.216 -3.124 1.00 89.06 125 GLY A O 1
ATOM 949 N N . TYR A 1 126 ? 4.943 3.174 -3.467 1.00 91.69 126 TYR A N 1
ATOM 950 C CA . TYR A 1 126 ? 5.115 2.854 -2.052 1.00 91.69 126 TYR A CA 1
ATOM 951 C C . TYR A 1 126 ? 6.080 3.827 -1.363 1.00 91.69 126 TYR A C 1
ATOM 953 O O . TYR A 1 126 ? 5.739 4.377 -0.317 1.00 91.69 126 TYR A O 1
ATOM 961 N N . ALA A 1 127 ? 7.262 4.054 -1.945 1.00 90.19 127 ALA A N 1
ATOM 962 C CA . ALA A 1 127 ? 8.272 4.943 -1.374 1.00 90.19 127 ALA A CA 1
ATOM 963 C C . ALA A 1 127 ? 7.747 6.380 -1.234 1.00 90.19 127 ALA A C 1
ATOM 965 O O . ALA A 1 127 ? 7.816 6.945 -0.144 1.00 90.19 127 ALA A O 1
ATOM 966 N N . ALA A 1 128 ? 7.115 6.911 -2.287 1.00 89.38 128 ALA A N 1
ATOM 967 C CA . ALA A 1 128 ? 6.512 8.241 -2.271 1.00 89.38 128 ALA A CA 1
ATOM 968 C C . ALA A 1 128 ? 5.461 8.387 -1.158 1.00 89.38 128 ALA A C 1
ATOM 970 O O . ALA A 1 128 ? 5.484 9.353 -0.399 1.00 89.38 128 ALA A O 1
ATOM 971 N N . ARG A 1 129 ? 4.572 7.397 -0.995 1.00 90.12 129 ARG A N 1
ATOM 972 C CA . ARG A 1 129 ? 3.535 7.448 0.049 1.00 90.12 129 ARG A CA 1
ATOM 973 C C . ARG A 1 129 ? 4.110 7.412 1.453 1.00 90.12 129 ARG A C 1
ATOM 975 O O . ARG A 1 129 ? 3.649 8.146 2.320 1.00 90.12 129 ARG A O 1
ATOM 982 N N . VAL A 1 130 ? 5.118 6.581 1.697 1.00 89.69 130 VAL A N 1
ATOM 983 C CA . VAL A 1 130 ? 5.755 6.537 3.017 1.00 89.69 130 VAL A CA 1
ATOM 984 C C . VAL A 1 130 ? 6.528 7.820 3.313 1.00 89.69 130 VAL A C 1
ATOM 986 O O . VAL A 1 130 ? 6.524 8.273 4.460 1.00 89.69 130 VAL A O 1
ATOM 989 N N . GLU A 1 131 ? 7.166 8.425 2.313 1.00 88.25 131 GLU A N 1
ATOM 990 C CA . GLU A 1 131 ? 7.827 9.719 2.480 1.00 88.25 131 GLU A CA 1
ATOM 991 C C . GLU A 1 131 ? 6.821 10.797 2.902 1.00 88.25 131 GLU A C 1
ATOM 993 O O . GLU A 1 131 ? 7.057 11.494 3.889 1.00 88.25 131 GLU A O 1
ATOM 998 N N . GLU A 1 132 ? 5.659 10.878 2.244 1.00 87.06 132 GLU A N 1
ATOM 999 C CA . GLU A 1 132 ? 4.595 11.814 2.625 1.00 87.06 132 GLU A CA 1
ATOM 1000 C C . GLU A 1 132 ? 4.101 11.582 4.057 1.00 87.06 132 GLU A C 1
ATOM 1002 O O . GLU A 1 132 ? 3.936 12.536 4.822 1.00 87.06 132 GLU A O 1
ATOM 1007 N N . LEU A 1 133 ? 3.913 10.319 4.448 1.00 87.75 133 LEU A N 1
ATOM 1008 C CA . LEU A 1 133 ? 3.529 9.963 5.813 1.00 87.75 133 LEU A CA 1
ATOM 1009 C C . LEU A 1 133 ? 4.596 10.386 6.827 1.00 87.75 133 LEU A C 1
ATOM 1011 O O . LEU A 1 133 ? 4.271 10.983 7.849 1.00 87.75 133 LEU A O 1
ATOM 1015 N N . THR A 1 134 ? 5.870 10.144 6.525 1.00 85.19 134 THR A N 1
ATOM 1016 C CA . THR A 1 134 ? 6.996 10.534 7.386 1.00 85.19 134 THR A CA 1
ATOM 1017 C C . THR A 1 134 ? 7.098 12.052 7.509 1.00 85.19 134 THR A C 1
ATOM 1019 O O . THR A 1 134 ? 7.255 12.586 8.606 1.00 85.19 134 THR A O 1
ATOM 1022 N N . LYS A 1 135 ? 6.935 12.774 6.398 1.00 83.88 135 LYS A N 1
ATOM 1023 C CA . LYS A 1 135 ? 6.937 14.237 6.372 1.00 83.88 135 LYS A CA 1
ATOM 1024 C C . LYS A 1 135 ? 5.776 14.822 7.171 1.00 83.88 135 LYS A C 1
ATOM 1026 O O . LYS A 1 135 ? 5.963 15.812 7.872 1.00 83.88 135 LYS A O 1
ATOM 1031 N N . LYS A 1 136 ? 4.588 14.216 7.090 1.00 80.38 136 LYS A N 1
ATOM 1032 C CA . LYS A 1 136 ? 3.408 14.642 7.853 1.00 80.38 136 LYS A CA 1
ATOM 1033 C C . LYS A 1 136 ? 3.618 14.508 9.362 1.00 80.38 136 LYS A C 1
ATOM 1035 O O . LYS A 1 136 ? 3.193 15.384 10.107 1.00 80.38 136 LYS A O 1
ATOM 1040 N N . GLU A 1 137 ? 4.298 13.455 9.798 1.00 74.44 137 GLU A N 1
ATOM 1041 C CA . GLU A 1 137 ? 4.613 13.222 11.211 1.00 74.44 137 GLU A CA 1
ATOM 1042 C C . GLU A 1 137 ? 5.608 14.257 11.748 1.00 74.44 137 GLU A C 1
ATOM 1044 O O . GLU A 1 137 ? 5.391 14.825 12.815 1.00 74.44 137 GLU A O 1
ATOM 1049 N N . VAL A 1 138 ? 6.656 14.570 10.978 1.00 67.44 138 VAL A N 1
ATOM 1050 C CA . VAL A 1 138 ? 7.665 15.576 11.357 1.00 67.44 138 VAL A CA 1
ATOM 1051 C C . VAL A 1 138 ? 7.098 17.003 11.280 1.00 67.44 138 VAL A C 1
ATOM 1053 O O . VAL A 1 138 ? 7.375 17.831 12.143 1.00 67.44 138 VAL A O 1
ATOM 1056 N N . GLY A 1 139 ? 6.250 17.293 10.288 1.00 57.75 139 GLY A N 1
ATOM 1057 C CA . GLY A 1 139 ? 5.617 18.605 10.101 1.00 57.75 139 GLY A CA 1
ATOM 1058 C C . GLY A 1 139 ? 4.468 18.912 11.070 1.00 57.75 139 GLY A C 1
ATOM 1059 O O . GLY A 1 139 ? 4.079 20.070 11.212 1.00 57.75 139 GLY A O 1
ATOM 1060 N N . GLY A 1 140 ? 3.937 17.903 11.770 1.00 53.41 140 GLY A N 1
ATOM 1061 C CA . GLY A 1 140 ? 2.929 18.080 12.822 1.00 53.41 140 GLY A CA 1
ATOM 1062 C C . GLY A 1 140 ? 3.465 18.748 14.094 1.00 53.41 140 GLY A C 1
ATOM 1063 O O . GLY A 1 140 ? 2.675 19.165 14.937 1.00 53.41 140 GLY A O 1
ATOM 1064 N N . MET A 1 141 ? 4.788 18.890 14.221 1.00 50.16 141 MET A N 1
ATOM 1065 C CA . MET A 1 141 ? 5.442 19.461 15.401 1.00 50.16 141 MET A CA 1
ATOM 1066 C C . MET A 1 141 ? 5.627 20.994 15.336 1.00 50.16 141 MET A C 1
ATOM 1068 O O . MET A 1 141 ? 6.055 21.589 16.319 1.00 50.16 141 MET A O 1
ATOM 1072 N N . GLU A 1 142 ? 5.259 21.663 14.229 1.00 52.62 142 GLU A N 1
ATOM 1073 C CA . GLU A 1 142 ? 5.447 23.122 14.035 1.00 52.62 142 GLU A CA 1
ATOM 1074 C C . GLU A 1 142 ? 4.151 23.966 14.138 1.00 52.62 142 GLU A C 1
ATOM 1076 O O . GLU A 1 142 ? 4.090 25.109 13.692 1.00 52.62 142 GLU A O 1
ATOM 1081 N N . ARG A 1 143 ? 3.073 23.465 14.756 1.00 51.88 143 ARG A N 1
ATOM 1082 C CA . ARG A 1 143 ? 1.855 24.278 15.001 1.00 51.88 143 ARG A CA 1
ATOM 1083 C C . ARG A 1 143 ? 1.431 24.405 16.463 1.00 51.88 143 ARG A C 1
ATOM 1085 O O . ARG A 1 143 ? 0.252 24.568 16.743 1.00 51.88 143 ARG A O 1
ATOM 1092 N N . GLU A 1 144 ? 2.395 24.455 17.378 1.00 53.12 144 GLU A N 1
ATOM 1093 C CA . GLU A 1 144 ? 2.153 24.897 18.765 1.00 53.12 144 GLU A CA 1
ATOM 1094 C C . GLU A 1 144 ? 3.168 25.953 19.250 1.00 53.12 144 GLU A C 1
ATOM 1096 O O . GLU A 1 144 ? 3.461 26.082 20.431 1.00 53.12 144 GLU A O 1
ATOM 1101 N N . GLN A 1 145 ? 3.698 26.780 18.346 1.00 51.41 145 GLN A N 1
ATOM 1102 C CA . GLN A 1 145 ? 4.441 27.983 18.745 1.00 51.41 145 GLN A CA 1
ATOM 1103 C C . GLN A 1 145 ? 3.888 29.234 18.060 1.00 51.41 145 GLN A C 1
ATOM 1105 O O . GLN A 1 145 ? 4.581 29.919 17.312 1.00 51.41 145 GLN A O 1
ATOM 1110 N N . ARG A 1 146 ? 2.608 29.540 18.315 1.00 50.84 146 ARG A N 1
ATOM 1111 C CA . ARG A 1 146 ? 2.092 30.920 18.254 1.00 50.84 146 ARG A CA 1
ATOM 1112 C C . ARG A 1 146 ? 0.816 31.115 19.093 1.00 50.84 146 ARG A C 1
ATOM 1114 O O . ARG A 1 146 ? -0.229 31.484 18.577 1.00 50.84 146 ARG A O 1
ATOM 1121 N N . GLY A 1 147 ? 0.916 30.905 20.400 1.00 50.53 147 GLY A N 1
ATOM 1122 C CA . GLY A 1 147 ? 0.326 31.812 21.397 1.00 50.53 147 GLY A CA 1
ATOM 1123 C C . GLY A 1 147 ? 1.531 32.366 22.159 1.00 50.53 147 GLY A C 1
ATOM 1124 O O . GLY A 1 147 ? 2.426 31.603 22.482 1.00 50.53 147 GLY A O 1
ATOM 1125 N N . VAL A 1 148 ? 1.754 33.651 22.376 1.00 59.06 148 VAL A N 1
ATOM 1126 C CA . VAL A 1 148 ? 0.890 34.742 22.813 1.00 59.06 148 VAL A CA 1
ATOM 1127 C C . VAL A 1 148 ? 1.632 36.019 22.413 1.00 59.06 148 VAL A C 1
ATOM 1129 O O . VAL A 1 148 ? 2.832 36.099 22.670 1.00 59.06 148 VAL A O 1
ATOM 1132 N N . GLN A 1 149 ? 0.964 37.008 21.816 1.00 50.78 149 GLN A N 1
ATOM 1133 C CA . GLN A 1 149 ? 1.340 38.409 22.024 1.00 50.78 149 GLN A CA 1
ATOM 1134 C C . GLN A 1 149 ? 0.249 39.369 21.546 1.00 50.78 149 GLN A C 1
ATOM 1136 O O . GLN A 1 149 ? -0.124 39.398 20.377 1.00 50.78 149 GLN A O 1
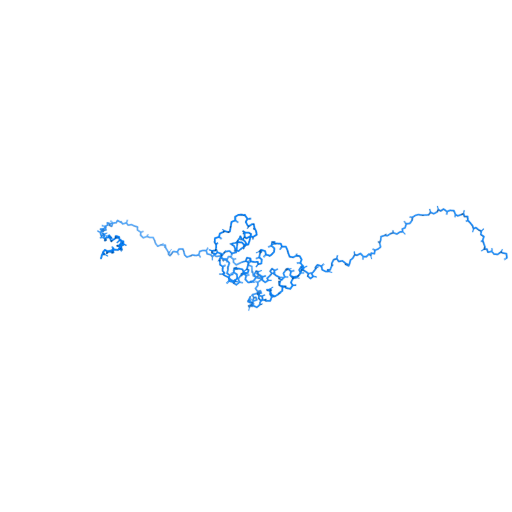ATOM 1141 N N . ASP A 1 150 ? -0.189 40.142 22.533 1.00 55.59 150 ASP A N 1
ATOM 1142 C CA . ASP A 1 150 ? -0.773 41.474 22.468 1.00 55.59 150 ASP A CA 1
ATOM 1143 C C . ASP A 1 150 ? -2.200 41.634 21.927 1.00 55.59 150 ASP A C 1
ATOM 1145 O O . ASP A 1 150 ? -2.466 42.061 20.805 1.00 55.59 150 ASP A O 1
ATOM 1149 N N . GLY A 1 151 ? -3.150 41.322 22.810 1.00 49.88 151 GLY A N 1
ATOM 1150 C CA . GLY A 1 151 ? -4.536 41.755 22.720 1.00 49.88 151 GLY A CA 1
ATOM 1151 C C . GLY A 1 151 ? -4.914 42.588 23.942 1.00 49.88 151 GLY A C 1
ATOM 1152 O O . GLY A 1 151 ? -5.493 42.047 24.873 1.00 49.88 151 GLY A O 1
ATOM 1153 N N . ARG A 1 152 ? -4.591 43.888 23.892 1.00 50.12 152 ARG A N 1
ATOM 1154 C CA . ARG A 1 152 ? -5.267 45.035 24.537 1.00 50.12 152 ARG A CA 1
ATOM 1155 C C . ARG A 1 152 ? -5.645 44.936 26.022 1.00 50.12 152 ARG A C 1
ATOM 1157 O O . ARG A 1 152 ? -6.599 44.262 26.399 1.00 50.12 152 ARG A O 1
ATOM 1164 N N . HIS A 1 153 ? -5.089 45.857 26.806 1.00 47.28 153 HIS A N 1
ATOM 1165 C CA . HIS A 1 153 ? -5.848 46.481 27.888 1.00 47.28 153 HIS A CA 1
ATOM 1166 C C . HIS A 1 153 ? -5.699 48.005 27.811 1.00 47.28 153 HIS A C 1
ATOM 1168 O O . HIS A 1 153 ? -4.778 48.577 28.381 1.00 47.28 153 HIS A O 1
ATOM 1174 N N . GLU A 1 154 ? -6.611 48.660 27.088 1.00 50.94 154 GLU A N 1
ATOM 1175 C CA . GLU A 1 154 ? -6.815 50.110 27.169 1.00 50.94 154 GLU A CA 1
ATOM 1176 C C . GLU A 1 154 ? -8.263 50.420 27.592 1.00 50.94 154 GLU A C 1
ATOM 1178 O O . GLU A 1 154 ? -9.201 50.175 26.833 1.00 50.94 154 GLU A O 1
ATOM 1183 N N . GLY A 1 155 ? -8.391 51.018 28.787 1.00 46.47 155 GLY A N 1
ATOM 1184 C CA . GLY A 1 155 ? -9.483 51.900 29.241 1.00 46.47 155 GLY A CA 1
ATOM 1185 C C . GLY A 1 155 ? -10.659 51.258 30.008 1.00 46.47 155 GLY A C 1
ATOM 1186 O O . GLY A 1 155 ? -10.992 50.114 29.723 1.00 46.47 155 GLY A O 1
ATOM 1187 N N . PRO A 1 156 ? -11.352 51.985 30.927 1.00 50.97 156 PRO A N 1
ATOM 1188 C CA . PRO A 1 156 ? -11.436 53.447 31.006 1.00 50.97 156 PRO A CA 1
ATOM 1189 C C . PRO A 1 156 ? -11.187 54.096 32.391 1.00 50.97 156 PRO A C 1
ATOM 1191 O O . PRO A 1 156 ? -11.159 53.478 33.449 1.00 50.97 156 PRO A O 1
ATOM 1194 N N . ARG A 1 157 ? -11.045 55.421 32.297 1.00 51.97 157 ARG A N 1
ATOM 1195 C CA . ARG A 1 157 ? -11.042 56.486 33.309 1.00 51.97 157 ARG A CA 1
ATOM 1196 C C . ARG A 1 157 ? -12.012 56.306 34.496 1.00 51.97 157 ARG A C 1
ATOM 1198 O O . ARG A 1 157 ? -13.197 56.088 34.285 1.00 51.97 157 ARG A O 1
ATOM 1205 N N . GLY A 1 158 ? -11.511 56.660 35.685 1.00 51.16 158 GLY A N 1
ATOM 1206 C CA . GLY A 1 158 ? -12.175 57.577 36.622 1.00 51.16 158 GLY A CA 1
ATOM 1207 C C . GLY A 1 158 ? -13.116 56.981 37.666 1.00 51.16 158 GLY A C 1
ATOM 1208 O O . GLY A 1 158 ? -14.301 56.861 37.392 1.00 51.16 158 GLY A O 1
ATOM 1209 N N . GLN A 1 159 ? -12.614 56.786 38.893 1.00 44.62 159 GLN A N 1
ATOM 1210 C CA . GLN A 1 159 ? -13.367 57.011 40.134 1.00 44.62 159 GLN A CA 1
ATOM 1211 C C . GLN A 1 159 ? -12.417 57.517 41.238 1.00 44.62 159 GLN A C 1
ATOM 1213 O O . GLN A 1 159 ? -11.457 56.836 41.588 1.00 44.62 159 GLN A O 1
ATOM 1218 N N . SER A 1 160 ? -12.728 58.719 41.742 1.00 52.53 160 SER A N 1
ATOM 1219 C CA . SER A 1 160 ? -12.578 59.151 43.144 1.00 52.53 160 SER A CA 1
ATOM 1220 C C . SER A 1 160 ? -11.138 59.327 43.652 1.00 52.53 160 SER A C 1
ATOM 1222 O O . SER A 1 160 ? -10.453 58.382 44.011 1.00 52.53 160 SER A O 1
ATOM 1224 N N . GLU A 1 161 ? -10.562 60.529 43.680 1.00 55.38 161 GLU A N 1
ATOM 1225 C CA . GLU A 1 161 ? -10.947 61.598 44.619 1.00 55.38 161 GLU A CA 1
ATOM 1226 C C . GLU A 1 161 ? -11.374 61.049 45.992 1.00 55.38 161 GLU A C 1
ATOM 1228 O O . GLU A 1 161 ? -12.547 61.075 46.314 1.00 55.38 161 GLU A O 1
ATOM 1233 N N . GLU A 1 162 ? -10.440 60.497 46.774 1.00 56.62 162 GLU A N 1
ATOM 1234 C CA . GLU A 1 162 ? -10.495 60.477 48.249 1.00 56.62 162 GLU A CA 1
ATOM 1235 C C . GLU A 1 162 ? -9.175 59.896 48.783 1.00 56.62 162 GLU A C 1
ATOM 1237 O O . GLU A 1 162 ? -9.016 58.687 48.879 1.00 56.62 162 GLU A O 1
ATOM 1242 N N . MET A 1 163 ? -8.204 60.764 49.076 1.00 54.34 163 MET A N 1
ATOM 1243 C CA . MET A 1 163 ? -7.222 60.642 50.176 1.00 54.34 163 MET A CA 1
ATOM 1244 C C . MET A 1 163 ? -5.988 61.497 49.889 1.00 54.34 163 MET A C 1
ATOM 1246 O O . MET A 1 163 ? -4.852 61.041 49.769 1.00 54.34 163 MET A O 1
ATOM 1250 N N . ARG A 1 164 ? -6.217 62.816 49.899 1.00 63.62 164 ARG A N 1
ATOM 1251 C CA . ARG A 1 164 ? -5.229 63.749 50.444 1.00 63.62 164 ARG A CA 1
ATOM 1252 C C . ARG A 1 164 ? -4.946 63.339 51.890 1.00 63.62 164 ARG A C 1
ATOM 1254 O O . ARG A 1 164 ? -5.753 63.632 52.765 1.00 63.62 164 ARG A O 1
ATOM 1261 N N . LYS A 1 165 ? -3.816 62.682 52.152 1.00 62.06 165 LYS A N 1
ATOM 1262 C CA . LYS A 1 165 ? -3.151 62.683 53.469 1.00 62.06 165 LYS A CA 1
ATOM 1263 C C . LYS A 1 165 ? -1.771 62.034 53.368 1.00 62.06 165 LYS A C 1
ATOM 1265 O O . LYS A 1 165 ? -1.647 60.830 53.547 1.00 62.06 165 LYS A O 1
ATOM 1270 N N . LYS A 1 166 ? -0.754 62.857 53.089 1.00 54.75 166 LYS A N 1
ATOM 1271 C CA . LYS A 1 166 ? 0.616 62.811 53.650 1.00 54.75 166 LYS A CA 1
ATOM 1272 C C . LYS A 1 166 ? 1.602 63.513 52.713 1.00 54.75 166 LYS A C 1
ATOM 1274 O O . LYS A 1 166 ? 2.216 62.875 51.870 1.00 54.75 166 LYS A O 1
ATOM 1279 N N . ALA A 1 167 ? 1.765 64.817 52.906 1.00 47.56 167 ALA A N 1
ATOM 1280 C CA . ALA A 1 167 ? 3.033 65.522 52.727 1.00 47.56 167 ALA A CA 1
ATOM 1281 C C . ALA A 1 167 ? 2.900 66.932 53.327 1.00 47.56 167 ALA A C 1
ATOM 1283 O O . ALA A 1 167 ? 1.914 67.611 53.055 1.00 47.56 167 ALA A O 1
ATOM 1284 N N . ALA A 1 168 ? 3.907 67.331 54.108 1.00 49.53 168 ALA A N 1
ATOM 1285 C CA . ALA A 1 168 ? 4.162 68.661 54.672 1.00 49.53 168 ALA A CA 1
ATOM 1286 C C . ALA A 1 168 ? 3.279 69.117 55.853 1.00 49.53 168 ALA A C 1
ATOM 1288 O O . ALA A 1 168 ? 2.493 70.056 55.755 1.00 49.53 168 ALA A O 1
ATOM 1289 N N . GLY A 1 169 ? 3.475 68.451 56.993 1.00 45.31 169 GLY A N 1
ATOM 1290 C CA . GLY A 1 169 ? 3.766 69.140 58.252 1.00 45.31 169 GLY A CA 1
ATOM 1291 C C . GLY A 1 169 ? 5.233 68.895 58.575 1.00 45.31 169 GLY A C 1
ATOM 1292 O O . GLY A 1 169 ? 5.673 67.758 58.279 1.00 45.31 169 GLY A O 1
#

Mean predicted aligned error: 19.6 Å

Foldseek 3Di:
DDDDDDDDDDDDDDDDDDDDDDDDDDDDDDDDDDDDPPDPDDDDPPDPPPVVCLVVLLVVLVVLLVVDPDDDDPLLVLLLLLLVCCLPPNADPDDADDP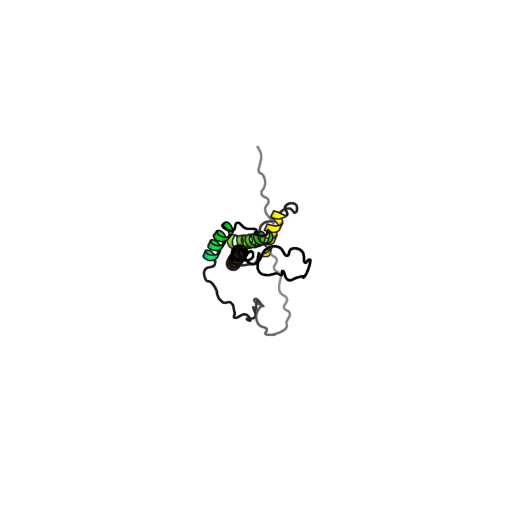VCVSSNSNSVSVNVCHPPHSSRSSVSNSVSSVVVSCCSVVVVPPPPDDDDDDDDDDDDDDDDDDDDDDDD

Radius of gyration: 37.58 Å; Cα contacts (8 Å, |Δi|>4): 91; chains: 1; bounding box: 36×132×116 Å

Secondary structure (DSSP, 8-state):
----PPP-PPPP---------------------------------S-----S-HHHHHHHHHHHHHH--S---HHHHHHHHHHHHHHHH-S--SPPPPTT-HHHHHHHHHHHTTTT--HHHHHHHHHHHHHHHHHHHHHTTSSS----------------------S--

pLDDT: mean 70.17, std 18.63, range [38.47, 93.69]

Organism: Pongo abelii (NCBI:txid9601)

InterPro domains:
  IPR000582 Acyl-CoA-binding protein, ACBP [PF00887] (57-128)
  IPR000582 Acyl-CoA-binding protein, ACBP [PR00689] (55-70)
  IPR000582 Acyl-CoA-binding protein, ACBP [PR00689] (72-90)
  IPR000582 Acyl-CoA-binding protein, ACBP [PR00689] (95-110)
  IPR000582 Acyl-CoA-binding protein, ACBP [PR00689] (116-133)
  IPR000582 Acyl-CoA-binding protein, ACBP [PS51228] (54-139)
  IPR014352 FERM/acyl-CoA-binding protein superfamily [G3DSA:1.20.80.10] (40-149)
  IPR022408 Acyl-CoA-binding protein, ACBP, conserved site [PS00880] (72-90)
  IPR035984 Acyl-CoA binding protein superfamily [SSF47027] (55-135)

Nearest PDB structures (foldseek):
  2fj9-assembly1_A  TM=9.611E-01  e=3.630E-06  Homo sapiens
  1hb6-assembly1_A  TM=9.566E-01  e=5.233E-06  Bos taurus
  5h3i-assembly1_A  TM=9.417E-01  e=1.032E-05  Oryza sativa Japonica Group
  5h3i-assembly3_C  TM=9.163E-01  e=1.207E-05  Oryza sativa Japonica Group
  2cqu-assembly1_A  TM=6.874E-01  e=1.340E-05  Homo sapiens

Solvent-accessible surface area (backbone atoms only — not comparable to full-atom values): 11576 Å² total; per-residue (Å²): 136,83,87,87,86,79,84,83,77,80,87,85,82,83,90,82,91,80,84,89,81,91,83,87,86,80,93,71,96,73,82,80,80,92,70,78,90,77,76,81,80,90,80,72,98,78,77,81,83,73,70,92,48,50,67,62,46,32,52,50,27,55,53,50,57,69,67,60,81,70,92,74,52,71,66,56,54,30,50,47,47,11,25,49,43,23,37,72,74,37,64,68,82,72,80,85,61,60,84,88,40,56,71,56,33,50,43,50,50,35,26,47,72,48,52,90,54,53,39,66,58,22,26,46,54,34,25,54,52,36,48,53,53,53,50,51,62,64,60,64,72,76,80,82,82,83,83,83,85,88,83,83,92,81,87,82,86,88,82,75,96,82,77,95,82,89,83,88,130

=== Feature glossary ===
Reading guide. The protein is described through the following features:

Foldseek 3Di. A 3Di character summarizes, for each residue, the relative orientation of the Cα frame of its nearest spatial neighbor. Because it encodes fold topology rather than chemistry, 3Di alignments detect remote structural similarity that sequence alignment misses.

Contact-map, Ramachandran, and PAE plots. Plot images: a contact map (which residues are close in 3D, as an N×N binary image), a Ramachandran scatter (backbone torsion angles, revealing secondary-structure composition at a glance), and — for AlphaFold structures — a PAE heatmap (pairwise prediction confidence).

Radius of gyration, Cα contacts, bounding box. Radius of gyration (Rg) is the root-mean-square distance of Cα atoms from their centroid — a single number for overall size and compactness. A globular domain of N residues has Rg ≈ 2.2·N^0.38 Å; an extended or disordered chain has a much larger Rg. The Cα contact count is the number of residue pairs whose Cα atoms are within 8 Å and are more than four positions apart in sequence — a standard proxy for tertiary packing density. The bounding box is the smallest axis-aligned box enclosing all Cα atoms.

Secondary structure (8-state, DSSP). Eight-state secondary structure (DSSP): H is the canonical α-helix, G the tighter 3₁₀-helix, I the wider π-helix; E/B are β-structure, T and S are turns and bends, and '-' is everything else. DSSP derives these from the pattern of main-chain N–H···O=C hydrogen bonds, not from the sequence.

B-factor. B-factor (Debye–Waller factor) reflects atomic displacement in the crystal lattice. It is an experimental observable (units Å²), not a prediction; low values mean the atom is pinned down, high values mean it moves or is heterogeneous across the crystal.

pLDDT. pLDDT is the predicted lDDT-Cα score: AlphaFold's confidence that the local environment of each residue (all inter-atomic distances within 15 Å) is correctly placed. It is a per-residue number between 0 and 100, with higher meaning more reliable.

Nearest PDB structures. Nearest PDB neighbors are the top structural matches found by Foldseek when searching this structure against the entire Protein Data Bank. Each hit reports a TM-score (0 to 1; >0.5 almost always implies the same fold) and an E-value. These are *structural* homologs — they may share no detectable sequence similarity.

Solvent-accessible surface area. Accessible surface area quantifies burial. A residue with SASA near zero is packed into the hydrophobic core; one with SASA >100 Å² sits on the surface. Computed here via the Shrake–Rupley numerical algorithm with a 1.4 Å probe.

Rendered structure images. Structure images are PyMOL renders from six orthogonal camera directions. Cartoon representation draws helices as coils and strands as arrows; sticks shows the backbone as bonds; surface shows the solvent-excluded envelope. Rainbow coloring maps sequence position to hue (blue→red, N→C); chain coloring assigns a distinct color per polypeptide.

Backbone torsions (φ/ψ). φ (phi) and ψ (psi) are the two rotatable backbone dihedrals per residue: φ is the C(i-1)–N–Cα–C torsion, ψ is the N–Cα–C–N(i+1) torsion, both in degrees on (−180°, 180°]. α-helical residues cluster near (−60°, −45°); β-strand residues near (−120°, +130°). A Ramachandran plot is simply a scatter of (φ, ψ) for every residue.

Predicted aligned error. Predicted Aligned Error (PAE) is an AlphaFold confidence matrix: entry (i, j) is the expected error in the position of residue j, in ångströms, when the prediction is superimposed on the true structure at residue i. Low PAE within a block of residues means that block is internally rigid and well-predicted; high PAE between two blocks means their relative placement is uncertain even if each block individually is confident.

mmCIF coordinates. Structure coordinates are given as an mmCIF _atom_site loop: one row per atom with element, residue name, chain id, sequence number, and x/y/z position in Å. Only the four main-chain atoms per residue are included here; side chains are omitted to keep the record compact.

InterPro / GO / CATH / organism. Database cross-references. InterPro integrates a dozen domain/family signature databases into unified entries with residue-range hits. GO terms attach function/process/location labels with evidence codes. CATH codes position the fold in a four-level structural taxonomy. Organism is the NCBI-taxonomy species name.

Secondary structure (3-state, P-SEA). SS3 is a coarse helix/strand/coil call (letters a/b/c) made by the P-SEA algorithm from inter-Cα distances and dihedrals. It is less detailed than DSSP but needs only Cα positions.

Sequence. Sequence gives the chain of amino acids in standard one-letter code (A=alanine, C=cysteine, …, Y=tyrosine), read N→C. It is the only feature that is directly encoded by the gene; all structural features are derived from the folded form of this sequence.